Protein AF-A0A6I7NMD4-F1 (afdb_monomer_lite)

Sequence (210 aa):
EGEGLVLTQTDTLFELPFLPLTATFLLISALFHFIIAIPYKDKYVKDLKQGINKLRWYEYAISSSLMIVLISSLFGVRDIAVFALIALANAAMNLFGLDMELLNAGSDKSKEKTNWLPFIFGSIIGLAPWVAIAFYIGVNPNLDQVPGFVWAILLTYFLAFNTFPVNMYLQYKGIGKFKNYLYGERGYIVLSLVAKTILTWLVLFGAFQP

Structure (mmCIF, N/CA/C/O backbone):
data_AF-A0A6I7NMD4-F1
#
_entry.id   AF-A0A6I7NMD4-F1
#
loop_
_atom_site.group_PDB
_atom_site.id
_atom_site.type_symbol
_atom_site.label_atom_id
_atom_site.label_alt_id
_atom_site.label_comp_id
_atom_site.label_asym_id
_atom_site.label_entity_id
_atom_site.label_seq_id
_atom_site.pdbx_PDB_ins_code
_atom_site.Cartn_x
_atom_site.Cartn_y
_atom_site.Cartn_z
_atom_site.occupancy
_atom_site.B_iso_or_equiv
_atom_site.auth_seq_id
_atom_site.auth_comp_id
_atom_site.auth_asym_id
_atom_site.auth_atom_id
_atom_site.pdbx_PDB_model_num
ATOM 1 N N . GLU A 1 1 ? 37.157 26.579 -19.012 1.00 46.12 1 GLU A N 1
ATOM 2 C CA . GLU A 1 1 ? 36.534 25.345 -19.522 1.00 46.12 1 GLU A CA 1
ATOM 3 C C . GLU A 1 1 ? 36.013 24.598 -18.311 1.00 46.12 1 GLU A C 1
ATOM 5 O O . GLU A 1 1 ? 36.809 24.241 -17.455 1.00 46.12 1 GLU A O 1
ATOM 10 N N . GLY A 1 2 ? 34.694 24.556 -18.121 1.00 53.53 2 GLY A N 1
ATOM 11 C CA . GLY A 1 2 ? 34.123 23.860 -16.971 1.00 53.53 2 GLY A CA 1
ATOM 12 C C . GLY A 1 2 ? 34.288 22.367 -17.194 1.00 53.53 2 GLY A C 1
ATOM 13 O O . GLY A 1 2 ? 33.834 21.877 -18.226 1.00 53.53 2 GLY A O 1
ATOM 14 N N . GLU A 1 3 ? 34.952 21.674 -16.270 1.00 57.59 3 GLU A N 1
ATOM 15 C CA . GLU A 1 3 ? 34.893 20.216 -16.195 1.00 57.59 3 GLU A CA 1
ATOM 16 C C . GLU A 1 3 ? 33.412 19.832 -16.221 1.00 57.59 3 GLU A C 1
ATOM 18 O O . GLU A 1 3 ? 32.656 20.138 -15.295 1.00 57.59 3 GLU A O 1
ATOM 23 N N . GLY A 1 4 ? 32.963 19.296 -17.358 1.00 60.50 4 GLY A N 1
ATOM 24 C CA . GLY A 1 4 ? 31.582 18.878 -17.526 1.00 60.50 4 GLY A CA 1
ATOM 25 C C . GLY A 1 4 ? 31.249 17.898 -16.414 1.00 60.50 4 GLY A C 1
ATOM 26 O O . GLY A 1 4 ? 32.065 17.029 -16.108 1.00 60.50 4 GLY A O 1
ATOM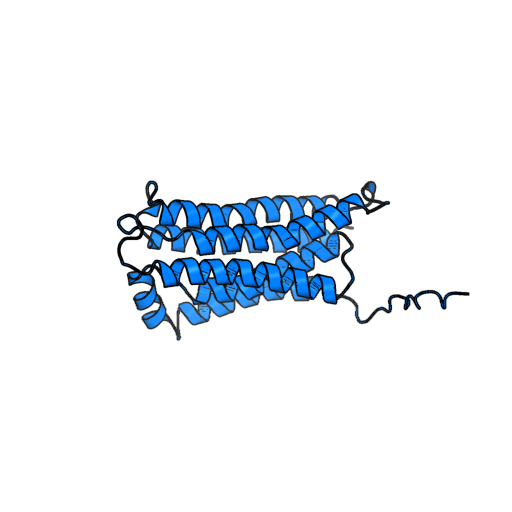 27 N N . LEU A 1 5 ? 30.075 18.062 -15.795 1.00 64.56 5 LEU A N 1
ATOM 28 C CA . LEU A 1 5 ? 29.526 17.096 -14.847 1.00 64.56 5 LEU A CA 1
ATOM 29 C C . LEU A 1 5 ? 29.791 15.690 -15.397 1.00 64.56 5 LEU A C 1
ATOM 31 O O . LEU A 1 5 ? 29.296 15.353 -16.474 1.00 64.56 5 LEU A O 1
ATOM 35 N N . VAL A 1 6 ? 30.620 14.910 -14.699 1.00 67.31 6 VAL A N 1
ATOM 36 C CA . VAL A 1 6 ? 30.907 13.524 -15.071 1.00 67.31 6 VAL A CA 1
ATOM 37 C C . VAL A 1 6 ? 29.613 12.753 -14.851 1.00 67.31 6 VAL A C 1
ATOM 39 O O . VAL A 1 6 ? 29.307 12.317 -13.745 1.00 67.31 6 VAL A O 1
ATOM 42 N N . LEU A 1 7 ? 28.795 12.671 -15.896 1.00 67.88 7 LEU A N 1
ATOM 43 C CA . LEU A 1 7 ? 27.601 11.846 -15.906 1.00 67.88 7 LEU A CA 1
ATOM 44 C C . LEU A 1 7 ? 28.070 10.402 -16.047 1.00 67.88 7 LEU A C 1
ATOM 46 O O . LEU A 1 7 ? 28.491 9.973 -17.122 1.00 67.88 7 LEU A O 1
ATOM 50 N N . THR A 1 8 ? 28.049 9.667 -14.939 1.00 69.62 8 THR A N 1
ATOM 51 C CA . THR A 1 8 ? 28.318 8.231 -14.943 1.00 69.62 8 THR A CA 1
ATOM 52 C C . THR A 1 8 ? 27.263 7.535 -15.800 1.00 69.62 8 THR A C 1
ATOM 54 O O . THR A 1 8 ? 26.070 7.821 -15.678 1.00 69.62 8 THR A O 1
ATOM 57 N N . GLN A 1 9 ? 27.693 6.634 -16.683 1.00 79.31 9 GLN A N 1
ATOM 58 C CA . GLN A 1 9 ? 26.764 5.799 -17.442 1.00 79.31 9 GLN A CA 1
ATOM 59 C C . GLN A 1 9 ? 25.987 4.881 -16.488 1.00 79.31 9 GLN A C 1
ATOM 61 O O . GLN A 1 9 ? 26.477 4.513 -15.422 1.00 79.31 9 GLN A O 1
ATOM 66 N N . THR A 1 10 ? 24.749 4.547 -16.848 1.00 85.50 10 THR A N 1
ATOM 67 C CA . THR A 1 10 ? 23.933 3.626 -16.054 1.00 85.50 10 THR A CA 1
ATOM 68 C C . THR A 1 10 ? 24.422 2.197 -16.255 1.00 85.50 10 THR A C 1
ATOM 70 O O . THR A 1 10 ? 24.360 1.679 -17.369 1.00 85.50 10 THR A O 1
ATOM 73 N N . ASP A 1 11 ? 24.828 1.548 -15.167 1.00 89.62 11 ASP A N 1
ATOM 74 C CA . ASP A 1 11 ? 25.193 0.135 -15.164 1.00 89.62 11 ASP A CA 1
ATOM 75 C C . ASP A 1 11 ? 24.014 -0.748 -14.743 1.00 89.62 11 ASP A C 1
ATOM 77 O O . ASP A 1 11 ? 23.195 -0.390 -13.891 1.00 89.62 11 ASP A O 1
ATOM 81 N N . THR A 1 12 ? 23.939 -1.945 -15.326 1.00 92.94 12 THR A N 1
ATOM 82 C CA . THR A 1 12 ? 22.964 -2.956 -14.900 1.00 92.94 12 THR A CA 1
ATOM 83 C C . THR A 1 12 ? 23.476 -3.655 -13.645 1.00 92.94 12 THR A C 1
ATOM 85 O O . THR A 1 12 ? 24.477 -4.363 -13.696 1.00 92.94 12 THR A O 1
ATOM 88 N N . LEU A 1 13 ? 22.774 -3.478 -12.522 1.00 92.25 13 LEU A N 1
ATOM 89 C CA . LEU A 1 13 ? 23.119 -4.135 -11.254 1.00 92.25 13 LEU A CA 1
ATOM 90 C C . LEU A 1 13 ? 22.620 -5.585 -11.194 1.00 92.25 13 LEU A C 1
ATOM 92 O O . LEU A 1 13 ? 23.319 -6.462 -10.693 1.00 92.25 13 LEU A O 1
ATOM 96 N N . PHE A 1 14 ? 21.394 -5.825 -11.661 1.00 92.69 14 PHE A N 1
ATOM 97 C CA . PHE A 1 14 ? 20.754 -7.137 -11.718 1.00 92.69 14 PHE A CA 1
ATOM 98 C C . PHE A 1 14 ? 19.515 -7.089 -12.618 1.00 92.69 14 PHE A C 1
ATOM 100 O O . PHE A 1 14 ? 18.950 -6.021 -12.865 1.00 92.69 14 PHE A O 1
ATOM 107 N N . GLU A 1 15 ? 19.054 -8.258 -13.054 1.00 91.88 15 GLU A N 1
ATOM 108 C CA . GLU A 1 15 ? 17.740 -8.416 -13.674 1.00 91.88 15 GLU A CA 1
ATOM 109 C C . GLU A 1 15 ? 16.680 -8.629 -12.595 1.00 91.88 15 GLU A C 1
ATOM 111 O O . GLU A 1 15 ? 16.835 -9.472 -11.711 1.00 91.88 15 GLU A O 1
ATOM 116 N N . LEU A 1 16 ? 15.599 -7.851 -12.643 1.00 90.56 16 LEU A N 1
ATOM 117 C CA . LEU A 1 16 ? 14.533 -7.923 -11.650 1.00 90.56 16 LEU A CA 1
ATOM 118 C C . LEU A 1 16 ? 13.783 -9.264 -11.784 1.00 90.56 16 LEU A C 1
ATOM 120 O O . LEU A 1 16 ? 13.135 -9.477 -12.813 1.00 90.56 16 LEU A O 1
ATOM 124 N N . PRO A 1 17 ? 13.789 -10.153 -10.767 1.00 91.69 17 PRO A N 1
ATOM 125 C CA . PRO A 1 17 ? 13.056 -11.417 -10.825 1.00 91.69 17 PRO A CA 1
ATOM 126 C C . PRO A 1 17 ? 11.552 -11.165 -10.633 1.00 91.69 17 PRO A C 1
ATOM 128 O O . PRO A 1 17 ? 10.977 -11.424 -9.576 1.00 91.69 17 PRO A O 1
ATOM 131 N N . PHE A 1 18 ? 10.913 -10.627 -11.671 1.00 89.94 18 PHE A N 1
ATOM 132 C CA . PHE A 1 18 ? 9.578 -10.034 -11.619 1.00 89.94 18 PHE A CA 1
ATOM 133 C C . PHE A 1 18 ? 8.493 -11.012 -11.148 1.00 89.94 18 PHE A C 1
ATOM 135 O O . PHE A 1 18 ? 7.701 -10.695 -10.259 1.00 89.94 18 PHE A O 1
ATOM 142 N N . LEU A 1 19 ? 8.475 -12.229 -11.702 1.00 89.12 19 LEU A N 1
ATOM 143 C CA . LEU A 1 19 ? 7.490 -13.257 -11.349 1.00 89.12 19 LEU A CA 1
ATOM 144 C C . LEU A 1 19 ? 7.666 -13.767 -9.905 1.00 89.12 19 LEU A C 1
ATOM 146 O O . LEU A 1 19 ? 6.687 -13.732 -9.153 1.00 89.12 19 LEU A O 1
ATOM 150 N N . PRO A 1 20 ? 8.877 -14.163 -9.456 1.00 91.06 20 PRO A N 1
ATOM 151 C CA . PRO A 1 20 ? 9.116 -14.478 -8.047 1.00 91.06 20 PRO A CA 1
ATOM 152 C C . PRO A 1 20 ? 8.718 -13.349 -7.088 1.00 91.06 20 PRO A C 1
ATOM 154 O O . PRO A 1 20 ? 8.064 -13.610 -6.080 1.00 91.06 20 PRO A O 1
ATOM 157 N N . LEU A 1 21 ? 9.045 -12.092 -7.410 1.00 91.31 21 LEU A N 1
ATOM 158 C CA . LEU A 1 21 ? 8.666 -10.934 -6.588 1.00 91.31 21 LEU A CA 1
ATOM 159 C C . LEU A 1 21 ? 7.155 -10.666 -6.585 1.00 91.31 21 LEU A C 1
ATOM 161 O O . LEU A 1 21 ? 6.613 -10.145 -5.615 1.00 91.31 21 LEU A O 1
ATOM 165 N N . THR A 1 22 ? 6.445 -11.052 -7.640 1.00 89.12 22 THR A N 1
ATOM 166 C CA . THR A 1 22 ? 4.979 -10.988 -7.652 1.00 89.12 22 THR A CA 1
ATOM 167 C C . THR A 1 22 ? 4.380 -12.016 -6.686 1.00 89.12 22 THR A C 1
ATOM 169 O O . THR A 1 22 ? 3.407 -11.737 -5.989 1.00 89.12 22 THR A O 1
ATOM 172 N N . ALA A 1 23 ? 4.973 -13.207 -6.573 1.00 88.75 23 ALA A N 1
ATOM 173 C CA . ALA A 1 23 ? 4.507 -14.217 -5.624 1.00 88.75 23 ALA A CA 1
ATOM 174 C C . ALA A 1 23 ? 4.764 -13.819 -4.156 1.00 88.75 23 ALA A C 1
ATOM 176 O O . ALA A 1 23 ? 3.979 -14.170 -3.270 1.00 88.75 23 ALA A O 1
ATOM 177 N N . THR A 1 24 ? 5.831 -13.067 -3.868 1.00 91.88 24 THR A N 1
ATOM 178 C CA . THR A 1 24 ? 6.200 -12.738 -2.483 1.00 91.88 24 THR A CA 1
ATOM 179 C C . THR A 1 24 ? 5.206 -11.815 -1.786 1.00 91.88 24 THR A C 1
ATOM 181 O O . THR A 1 24 ? 4.984 -12.009 -0.592 1.00 91.88 24 THR A O 1
ATOM 184 N N . PHE A 1 25 ? 4.534 -10.875 -2.465 1.00 90.19 25 PHE A N 1
ATOM 185 C CA . PHE A 1 25 ? 3.525 -10.044 -1.783 1.00 90.19 25 PHE A CA 1
ATOM 186 C C . PHE A 1 25 ? 2.303 -10.851 -1.312 1.00 90.19 25 PHE A C 1
ATOM 188 O O . PHE A 1 25 ? 1.708 -10.500 -0.293 1.00 90.19 25 PHE A O 1
ATOM 195 N N . LEU A 1 26 ? 1.953 -11.951 -1.995 1.00 91.50 26 LEU A N 1
ATOM 196 C CA . LEU A 1 26 ? 0.916 -12.884 -1.536 1.00 91.50 26 LEU A CA 1
ATOM 197 C C . LEU A 1 26 ? 1.384 -13.664 -0.308 1.00 91.50 26 LEU A C 1
ATOM 199 O O . LEU A 1 26 ? 0.637 -13.794 0.662 1.00 91.50 26 LEU A O 1
ATOM 203 N N . LEU A 1 27 ? 2.629 -14.148 -0.337 1.00 94.50 27 LEU A N 1
ATOM 204 C CA . LEU A 1 27 ? 3.238 -14.862 0.787 1.00 94.50 27 LEU A CA 1
ATOM 205 C C . LEU A 1 27 ? 3.336 -13.973 2.029 1.00 94.50 27 LEU A C 1
ATOM 207 O O . LEU A 1 27 ? 3.036 -14.432 3.129 1.00 94.50 27 LEU A O 1
ATOM 211 N N . ILE A 1 28 ? 3.688 -12.695 1.855 1.00 95.12 28 ILE A N 1
ATOM 212 C CA . ILE A 1 28 ? 3.703 -11.702 2.934 1.00 95.12 28 ILE A CA 1
ATOM 213 C C . ILE A 1 28 ? 2.304 -11.579 3.545 1.00 95.12 28 ILE A C 1
ATOM 215 O O . ILE A 1 28 ? 2.160 -11.759 4.752 1.00 95.12 28 ILE A O 1
ATOM 219 N N . SER A 1 29 ? 1.255 -11.355 2.745 1.00 95.12 29 SER A N 1
ATOM 220 C CA . SER A 1 29 ? -0.108 -11.271 3.289 1.00 95.12 29 SER A CA 1
ATOM 221 C C . SER A 1 29 ? -0.533 -12.559 3.997 1.00 95.12 29 SER A C 1
ATOM 223 O O . SER A 1 29 ? -1.079 -12.497 5.099 1.00 95.12 29 SER A O 1
ATOM 225 N N . ALA A 1 30 ? -0.253 -13.727 3.414 1.00 95.88 30 ALA A N 1
ATOM 226 C CA . ALA A 1 30 ? -0.572 -15.019 4.020 1.00 95.88 30 ALA A CA 1
ATOM 227 C C . ALA A 1 30 ? 0.126 -15.201 5.378 1.00 95.88 30 ALA A C 1
ATOM 229 O O . ALA A 1 30 ? -0.512 -15.597 6.355 1.00 95.88 30 ALA A O 1
ATOM 230 N N . LEU A 1 31 ? 1.410 -14.842 5.464 1.00 97.12 31 LEU A N 1
ATOM 231 C CA . LEU A 1 31 ? 2.188 -14.882 6.699 1.00 97.12 31 LEU A CA 1
ATOM 232 C C . LEU A 1 31 ? 1.602 -13.953 7.768 1.00 97.12 31 LEU A C 1
ATOM 234 O O . LEU A 1 31 ? 1.431 -14.363 8.913 1.00 97.12 31 LEU A O 1
ATOM 238 N N . PHE A 1 32 ? 1.248 -12.719 7.414 1.00 97.50 32 PHE A N 1
ATOM 239 C CA . PHE A 1 32 ? 0.638 -11.782 8.360 1.00 97.50 32 PHE A CA 1
ATOM 240 C C . PHE A 1 32 ? -0.737 -12.254 8.838 1.00 97.50 32 PHE A C 1
ATOM 242 O O . PHE A 1 32 ? -1.024 -12.166 10.031 1.00 97.50 32 PHE A O 1
ATOM 249 N N . HIS A 1 33 ? -1.566 -12.820 7.957 1.00 96.75 33 HIS A N 1
ATOM 250 C CA . HIS A 1 33 ? -2.832 -13.436 8.359 1.00 96.75 33 HIS A CA 1
ATOM 251 C C . HIS A 1 33 ? -2.619 -14.622 9.306 1.00 96.75 33 HIS A C 1
ATOM 253 O O . HIS A 1 33 ? -3.329 -14.729 10.305 1.00 96.75 33 HIS A O 1
ATOM 259 N N . PHE A 1 34 ? -1.617 -15.465 9.048 1.00 97.12 34 PHE A N 1
ATOM 260 C CA . PHE A 1 34 ? -1.232 -16.555 9.946 1.00 97.12 34 PHE A CA 1
ATOM 261 C C . PHE A 1 34 ? -0.792 -16.030 11.322 1.00 97.12 34 PHE A C 1
ATOM 263 O O . PHE A 1 34 ? -1.281 -16.501 12.350 1.00 97.12 34 PHE A O 1
ATOM 270 N N . ILE A 1 35 ? 0.066 -15.002 11.352 1.00 96.81 35 ILE A N 1
ATOM 271 C CA . ILE A 1 35 ? 0.529 -14.355 12.589 1.00 96.81 35 ILE A CA 1
ATOM 272 C C . ILE A 1 35 ? -0.651 -13.766 13.374 1.00 96.81 35 ILE A C 1
ATOM 274 O O . ILE A 1 35 ? -0.753 -13.981 14.582 1.00 96.81 35 ILE A O 1
ATOM 278 N N . ILE A 1 36 ? -1.565 -13.060 12.700 1.00 95.94 36 ILE A N 1
ATOM 279 C CA . ILE A 1 36 ? -2.772 -12.484 13.313 1.00 95.94 36 ILE A CA 1
ATOM 280 C C . ILE A 1 36 ? -3.677 -13.583 13.883 1.00 95.94 36 ILE A C 1
ATOM 282 O O . ILE A 1 36 ? -4.213 -13.426 14.978 1.00 95.94 36 ILE A O 1
ATOM 286 N N . ALA A 1 37 ? -3.854 -14.689 13.160 1.00 94.62 37 ALA A N 1
ATOM 287 C CA . ALA A 1 37 ? -4.802 -15.736 13.525 1.00 94.62 37 ALA A CA 1
ATOM 288 C C . ALA A 1 37 ? -4.319 -16.643 14.667 1.00 94.62 37 ALA A C 1
ATOM 290 O O . ALA A 1 37 ? -5.159 -17.168 15.401 1.00 94.62 37 ALA A O 1
ATOM 291 N N . ILE A 1 38 ? -3.001 -16.841 14.808 1.00 95.56 38 ILE A N 1
ATOM 292 C CA . ILE A 1 38 ? -2.422 -17.808 15.752 1.00 95.56 38 ILE A CA 1
ATOM 293 C C . ILE A 1 38 ? -1.620 -17.097 16.856 1.00 95.56 38 ILE A C 1
ATOM 295 O O . ILE A 1 38 ? -2.198 -16.860 17.918 1.00 95.56 38 ILE A O 1
ATOM 299 N N . PRO A 1 39 ? -0.338 -16.715 16.675 1.00 96.12 39 PRO A N 1
ATOM 300 C CA . PRO A 1 39 ? 0.482 -16.225 17.785 1.00 96.12 39 PRO A CA 1
ATOM 301 C C . PRO A 1 39 ? 0.071 -14.838 18.298 1.00 96.12 39 PRO A C 1
ATOM 303 O O . PRO A 1 39 ? 0.370 -14.501 19.440 1.00 96.12 39 PRO A O 1
ATOM 306 N N . TYR A 1 40 ? -0.599 -14.017 17.483 1.00 95.00 40 TYR A N 1
ATOM 307 C CA . TYR A 1 40 ? -0.951 -12.635 17.829 1.00 95.00 40 TYR A CA 1
ATOM 308 C C . TYR A 1 40 ? -2.452 -12.430 18.092 1.00 95.00 40 TYR A C 1
ATOM 310 O O . TYR A 1 40 ? -2.893 -11.298 18.299 1.00 95.00 40 TYR A O 1
ATOM 318 N N . LYS A 1 41 ? -3.250 -13.506 18.116 1.00 96.00 41 LYS A N 1
ATOM 319 C CA . LYS A 1 41 ? -4.720 -13.442 18.154 1.00 96.00 41 LYS A CA 1
ATOM 320 C C . LYS A 1 41 ? -5.267 -12.603 19.305 1.00 96.00 41 LYS A C 1
ATOM 322 O O . LYS A 1 41 ? -6.082 -11.710 19.079 1.00 96.00 41 LYS A O 1
ATOM 327 N N . ASP A 1 42 ? -4.807 -12.844 20.528 1.00 96.38 42 ASP A N 1
ATOM 328 C CA . ASP A 1 42 ? -5.349 -12.158 21.708 1.00 96.38 42 ASP A CA 1
ATOM 329 C C . ASP A 1 42 ? -5.029 -10.662 21.697 1.00 96.38 42 ASP A C 1
ATOM 331 O O . ASP A 1 42 ? -5.871 -9.824 22.034 1.00 96.38 42 ASP A O 1
ATOM 335 N N . LYS A 1 43 ? -3.822 -10.308 21.242 1.00 95.62 43 LYS A N 1
ATOM 336 C CA . LYS A 1 43 ? -3.402 -8.912 21.111 1.00 95.62 43 LYS A CA 1
ATOM 337 C C . LYS A 1 43 ? -4.132 -8.213 19.970 1.00 95.62 43 LYS A C 1
ATOM 339 O O . LYS A 1 43 ? -4.577 -7.086 20.157 1.00 95.62 43 LYS A O 1
ATOM 344 N N . TYR A 1 44 ? -4.338 -8.896 18.845 1.00 96.12 44 TYR A N 1
ATOM 345 C CA . TYR A 1 44 ? -5.182 -8.412 17.755 1.00 96.12 44 TYR A CA 1
ATOM 346 C C . TYR A 1 44 ? -6.600 -8.112 18.248 1.00 96.12 44 TYR A C 1
ATOM 348 O O . TYR A 1 44 ? -7.073 -6.991 18.099 1.00 96.12 44 TYR A O 1
ATOM 356 N N . VAL A 1 45 ? -7.252 -9.055 18.934 1.00 96.19 45 VAL A N 1
ATOM 357 C CA . VAL A 1 45 ? -8.605 -8.855 19.485 1.00 96.19 45 VAL A CA 1
ATOM 358 C C . VAL A 1 45 ? -8.646 -7.699 20.491 1.00 96.19 45 VAL A C 1
ATOM 360 O O . VAL A 1 45 ? -9.621 -6.945 20.521 1.00 96.19 45 VAL A O 1
ATOM 363 N N . LYS A 1 46 ? -7.603 -7.525 21.311 1.00 95.50 46 LYS A N 1
ATOM 364 C CA . LYS A 1 46 ? -7.491 -6.393 22.243 1.00 95.50 46 LYS A CA 1
ATOM 365 C C . LYS A 1 46 ? -7.351 -5.050 21.518 1.00 95.50 46 LYS A C 1
ATOM 367 O O . LYS A 1 46 ? -8.009 -4.091 21.921 1.00 95.50 46 LYS A O 1
ATOM 372 N N . ASP A 1 47 ? -6.533 -4.985 20.473 1.00 95.31 47 ASP A N 1
ATOM 373 C CA . ASP A 1 47 ? -6.315 -3.774 19.673 1.00 95.31 47 ASP A CA 1
ATOM 374 C C . ASP A 1 47 ? -7.580 -3.417 18.859 1.00 95.31 47 ASP A C 1
ATOM 376 O O . ASP A 1 47 ? -7.979 -2.251 18.816 1.00 95.31 47 ASP A O 1
ATOM 380 N N . LEU A 1 48 ? -8.309 -4.414 18.334 1.00 95.12 48 LEU A N 1
ATOM 381 C CA . LEU A 1 48 ? -9.585 -4.213 17.631 1.00 95.12 48 LEU A CA 1
ATOM 382 C C . LEU A 1 48 ? -10.643 -3.514 18.496 1.00 95.12 48 LEU A C 1
ATOM 384 O O . LEU A 1 48 ? -11.411 -2.699 17.987 1.00 95.12 48 LEU A O 1
ATOM 388 N N . LYS A 1 49 ? -10.682 -3.792 19.807 1.00 93.12 49 LYS A N 1
ATOM 389 C CA . LYS A 1 49 ? -11.604 -3.120 20.747 1.00 93.12 49 LYS A CA 1
ATOM 390 C C . LYS A 1 49 ? -11.321 -1.621 20.896 1.00 93.12 49 LYS A C 1
ATOM 392 O O . LYS A 1 49 ? -12.186 -0.886 21.360 1.00 93.12 49 LYS A O 1
ATOM 397 N N . GLN A 1 50 ? -10.130 -1.179 20.504 1.00 92.44 50 GLN A N 1
ATOM 398 C CA . GLN A 1 50 ? -9.708 0.226 20.480 1.00 92.44 50 GLN A CA 1
ATOM 399 C C . GLN A 1 50 ? -9.703 0.796 19.050 1.00 92.44 50 GLN A C 1
ATOM 401 O O . GLN A 1 50 ? -9.271 1.931 18.822 1.00 92.44 50 GLN A O 1
ATOM 406 N N . GLY A 1 51 ? -10.180 0.003 18.084 1.00 93.25 51 GLY A N 1
ATOM 407 C CA . GLY A 1 51 ? -10.186 0.316 16.665 1.00 93.25 51 GLY A CA 1
ATOM 408 C C . GLY A 1 51 ? -8.786 0.534 16.104 1.00 93.25 51 GLY A C 1
ATOM 409 O O . GLY A 1 51 ? -8.535 1.570 15.487 1.00 93.25 51 GLY A O 1
ATOM 410 N N . ILE A 1 52 ? -7.884 -0.411 16.380 1.00 95.25 52 ILE A N 1
ATOM 411 C CA . ILE A 1 52 ? -6.509 -0.437 15.880 1.00 95.25 52 ILE A CA 1
ATOM 412 C C . ILE A 1 52 ? -6.219 -1.822 15.290 1.00 95.25 52 ILE A C 1
ATOM 414 O O . ILE A 1 52 ? -6.517 -2.843 15.912 1.00 95.25 52 ILE A O 1
ATOM 418 N N . ASN A 1 53 ? -5.544 -1.862 14.141 1.00 97.19 53 ASN A N 1
ATOM 419 C CA . ASN A 1 53 ? -4.868 -3.055 13.642 1.00 97.19 53 ASN A CA 1
ATOM 420 C C . ASN A 1 53 ? -3.459 -2.702 13.145 1.00 97.19 53 ASN A C 1
ATOM 422 O O . ASN A 1 53 ? -3.253 -2.346 11.987 1.00 97.19 53 ASN A O 1
ATOM 426 N N . LYS A 1 54 ? -2.460 -2.877 14.016 1.00 96.69 54 LYS A N 1
ATOM 427 C CA . LYS A 1 54 ? -1.056 -2.556 13.707 1.00 96.69 54 LYS A CA 1
ATOM 428 C C . LYS A 1 54 ? -0.471 -3.443 12.612 1.00 96.69 54 LYS A C 1
ATOM 430 O O . LYS A 1 54 ? 0.234 -2.958 11.732 1.00 96.69 54 LYS A O 1
ATOM 435 N N . LEU A 1 55 ? -0.777 -4.740 12.664 1.00 97.31 55 LEU A N 1
ATOM 436 C CA . LEU A 1 55 ? -0.204 -5.722 11.748 1.00 97.31 55 LEU A CA 1
ATOM 437 C C . LEU A 1 55 ? -0.676 -5.506 10.308 1.00 97.31 55 LEU A C 1
ATOM 439 O O . LEU A 1 55 ? 0.123 -5.699 9.401 1.00 97.31 55 LEU A O 1
ATOM 443 N N . ARG A 1 56 ? -1.910 -5.027 10.093 1.00 98.06 56 ARG A N 1
ATOM 444 C CA . ARG A 1 56 ? -2.395 -4.635 8.758 1.00 98.06 56 ARG A CA 1
ATOM 445 C C . ARG A 1 56 ? -1.524 -3.555 8.121 1.00 98.06 56 ARG A C 1
ATOM 447 O O . ARG A 1 56 ? -1.138 -3.691 6.967 1.00 98.06 56 ARG A O 1
ATOM 454 N N . TRP A 1 57 ? -1.181 -2.505 8.863 1.00 98.38 57 TRP A N 1
ATOM 455 C CA . TRP A 1 57 ? -0.367 -1.416 8.320 1.00 98.38 57 TRP A CA 1
ATOM 456 C C . TRP A 1 57 ? 1.071 -1.838 8.037 1.00 98.38 57 TRP A C 1
ATOM 458 O O . TRP A 1 57 ? 1.628 -1.423 7.026 1.00 98.38 57 TRP A O 1
ATOM 468 N N . TYR A 1 58 ? 1.660 -2.695 8.875 1.00 98.31 58 TYR A N 1
ATOM 469 C CA . TYR A 1 58 ? 2.983 -3.263 8.601 1.00 98.31 58 TYR A CA 1
ATOM 470 C C . TYR A 1 58 ? 2.967 -4.199 7.392 1.00 98.31 58 TYR A C 1
ATOM 472 O O . TYR A 1 58 ? 3.863 -4.126 6.556 1.00 98.31 58 TYR A O 1
ATOM 480 N N . GLU A 1 59 ? 1.931 -5.029 7.262 1.00 98.38 59 GLU A N 1
ATOM 481 C CA . GLU A 1 59 ? 1.738 -5.885 6.093 1.00 98.38 59 GLU A CA 1
ATOM 482 C C . GLU A 1 59 ? 1.658 -5.045 4.820 1.00 98.38 59 GLU A C 1
ATOM 484 O O . GLU A 1 59 ? 2.438 -5.265 3.897 1.00 98.38 59 GLU A O 1
ATOM 489 N N . TYR A 1 60 ? 0.780 -4.037 4.790 1.00 98.25 60 TYR A N 1
ATOM 490 C CA . TYR A 1 60 ? 0.605 -3.174 3.623 1.00 98.25 60 TYR A CA 1
ATOM 491 C C . TYR A 1 60 ? 1.844 -2.339 3.322 1.00 98.25 60 TYR A C 1
ATOM 493 O O . TYR A 1 60 ? 2.194 -2.198 2.151 1.00 98.25 60 TYR A O 1
ATOM 501 N N . ALA A 1 61 ? 2.544 -1.828 4.339 1.00 98.44 61 ALA A N 1
ATOM 502 C CA . ALA A 1 61 ? 3.774 -1.064 4.146 1.00 98.44 61 ALA A CA 1
ATOM 503 C C . ALA A 1 61 ? 4.856 -1.869 3.413 1.00 98.44 61 ALA A C 1
ATOM 505 O O . ALA A 1 61 ? 5.672 -1.274 2.714 1.00 98.44 61 ALA A O 1
ATOM 506 N N . ILE A 1 62 ? 4.851 -3.200 3.525 1.00 98.19 62 ILE A N 1
ATOM 507 C CA . ILE A 1 62 ? 5.773 -4.076 2.795 1.00 98.19 62 ILE A CA 1
ATOM 508 C C . ILE A 1 62 ? 5.143 -4.523 1.470 1.00 98.19 62 ILE A C 1
ATOM 510 O O . ILE A 1 62 ? 5.720 -4.306 0.405 1.00 98.19 62 ILE A O 1
ATOM 514 N N . SER A 1 63 ? 3.953 -5.127 1.514 1.00 97.56 63 SER A N 1
ATOM 515 C CA . SER A 1 63 ? 3.349 -5.772 0.345 1.00 97.56 63 SER A CA 1
ATOM 516 C C . SER A 1 63 ? 2.939 -4.774 -0.734 1.00 97.56 63 SER A C 1
ATOM 518 O O . SER A 1 63 ? 3.308 -4.956 -1.891 1.00 97.56 63 SER A O 1
ATOM 520 N N . SER A 1 64 ? 2.254 -3.682 -0.378 1.00 97.19 64 SER A N 1
ATOM 521 C CA . SER A 1 64 ? 1.842 -2.668 -1.361 1.00 97.19 64 SER A CA 1
ATOM 522 C C . SER A 1 64 ? 3.026 -1.868 -1.910 1.00 97.19 64 SER A C 1
ATOM 524 O O . SER A 1 64 ? 2.992 -1.447 -3.064 1.00 97.19 64 SER A O 1
ATOM 526 N N . SER A 1 65 ? 4.100 -1.720 -1.126 1.00 98.06 65 SER A N 1
ATOM 527 C CA . SER A 1 65 ? 5.335 -1.063 -1.574 1.00 98.06 65 SER A CA 1
ATOM 528 C C . SER A 1 65 ? 6.060 -1.907 -2.614 1.00 98.06 65 SER A C 1
ATOM 530 O O . SER A 1 65 ? 6.492 -1.385 -3.637 1.00 98.06 65 SER A O 1
ATOM 532 N N . LEU A 1 66 ? 6.117 -3.226 -2.411 1.00 97.06 66 LEU A N 1
ATOM 533 C CA . LEU A 1 66 ? 6.621 -4.140 -3.430 1.00 97.06 66 LEU A CA 1
ATOM 534 C C . LEU A 1 66 ? 5.750 -4.109 -4.694 1.00 97.06 66 LEU A C 1
ATOM 536 O O . LEU A 1 66 ? 6.282 -4.018 -5.796 1.00 97.06 66 LEU A O 1
ATOM 540 N N . MET A 1 67 ? 4.421 -4.121 -4.546 1.00 96.62 67 MET A N 1
ATOM 541 C CA . MET A 1 67 ? 3.496 -4.055 -5.685 1.00 96.62 67 MET A CA 1
ATOM 542 C C . MET A 1 67 ? 3.721 -2.797 -6.534 1.00 96.62 67 MET A C 1
ATOM 544 O O . MET A 1 67 ? 3.871 -2.908 -7.747 1.00 96.62 67 MET A O 1
ATOM 548 N N . ILE A 1 68 ? 3.789 -1.608 -5.923 1.00 97.19 68 ILE A N 1
ATOM 549 C CA . ILE A 1 68 ? 3.977 -0.357 -6.677 1.00 97.19 68 ILE A CA 1
ATOM 550 C C . ILE A 1 68 ? 5.382 -0.245 -7.294 1.00 97.19 68 ILE A C 1
ATOM 552 O O . ILE A 1 68 ? 5.510 0.326 -8.373 1.00 97.19 68 ILE A O 1
ATOM 556 N N . VAL A 1 69 ? 6.418 -0.828 -6.676 1.00 97.00 69 VAL A N 1
ATOM 557 C CA . VAL A 1 69 ? 7.765 -0.942 -7.274 1.00 97.00 69 VAL A CA 1
ATOM 558 C C . VAL A 1 69 ? 7.744 -1.823 -8.524 1.00 97.00 69 VAL A C 1
ATOM 560 O O . VAL A 1 69 ? 8.298 -1.450 -9.555 1.00 97.00 69 VAL A O 1
ATOM 563 N N . LEU A 1 70 ? 7.071 -2.975 -8.468 1.00 95.25 70 LEU A N 1
ATOM 564 C CA . LEU A 1 70 ? 6.928 -3.842 -9.639 1.00 95.25 70 LEU A CA 1
ATOM 565 C C . LEU A 1 70 ? 6.148 -3.128 -10.746 1.00 95.25 70 LEU A C 1
ATOM 567 O O . LEU A 1 70 ? 6.585 -3.106 -11.893 1.00 95.25 70 LEU A O 1
ATOM 571 N N . ILE A 1 71 ? 5.042 -2.469 -10.408 1.00 94.62 71 ILE A N 1
ATOM 572 C CA . ILE A 1 71 ? 4.249 -1.712 -11.383 1.00 94.62 71 ILE A CA 1
ATOM 573 C C . ILE A 1 71 ? 5.070 -0.580 -12.002 1.00 94.62 71 ILE A C 1
ATOM 575 O O . ILE A 1 71 ? 5.038 -0.419 -13.217 1.00 94.62 71 ILE A O 1
ATOM 579 N N . SER A 1 72 ? 5.835 0.180 -11.216 1.00 95.69 72 SER A N 1
ATOM 580 C CA . SER A 1 72 ? 6.642 1.276 -11.759 1.00 95.69 72 SER A CA 1
ATOM 581 C C . SER A 1 72 ? 7.735 0.776 -12.707 1.00 95.69 72 SER A C 1
ATOM 583 O O . SER A 1 72 ? 8.000 1.423 -13.721 1.00 95.69 72 SER A O 1
ATOM 585 N N . SER A 1 73 ? 8.294 -0.412 -12.453 1.00 94.25 73 SER A N 1
ATOM 586 C CA . SER A 1 73 ? 9.257 -1.041 -13.364 1.00 94.25 73 SER A CA 1
ATOM 587 C C . SER A 1 73 ? 8.659 -1.354 -14.746 1.00 94.25 73 SER A C 1
ATOM 589 O O . SER A 1 73 ? 9.335 -1.164 -15.757 1.00 94.25 73 SER A O 1
ATOM 591 N N . LEU A 1 74 ? 7.366 -1.714 -14.822 1.00 92.06 74 LEU A N 1
ATOM 592 C CA . LEU A 1 74 ? 6.655 -1.932 -16.093 1.00 92.06 74 LEU A CA 1
ATOM 593 C C . LEU A 1 74 ? 6.499 -0.653 -16.932 1.00 92.06 74 LEU A C 1
ATOM 595 O O . LEU A 1 74 ? 6.322 -0.739 -18.144 1.00 92.06 74 LEU A O 1
ATOM 599 N N . PHE A 1 75 ? 6.588 0.526 -16.308 1.00 90.88 75 PHE A N 1
ATOM 600 C CA . PHE A 1 75 ? 6.536 1.828 -16.986 1.00 90.88 75 PHE A CA 1
ATOM 601 C C . PHE A 1 75 ? 7.921 2.437 -17.230 1.00 90.88 75 PHE A C 1
ATOM 603 O O . PHE A 1 75 ? 8.028 3.600 -17.605 1.00 90.88 75 PHE A O 1
ATOM 610 N N . GLY A 1 76 ? 8.989 1.653 -17.061 1.00 90.00 76 GLY A N 1
ATOM 611 C CA . GLY A 1 76 ? 10.343 2.055 -17.437 1.00 90.00 76 GLY A CA 1
ATOM 612 C C . GLY A 1 76 ? 11.175 2.665 -16.313 1.00 90.00 76 GLY A C 1
ATOM 613 O O . GLY A 1 76 ? 12.291 3.109 -16.581 1.00 90.00 76 GLY A O 1
ATOM 614 N N . VAL A 1 77 ? 10.69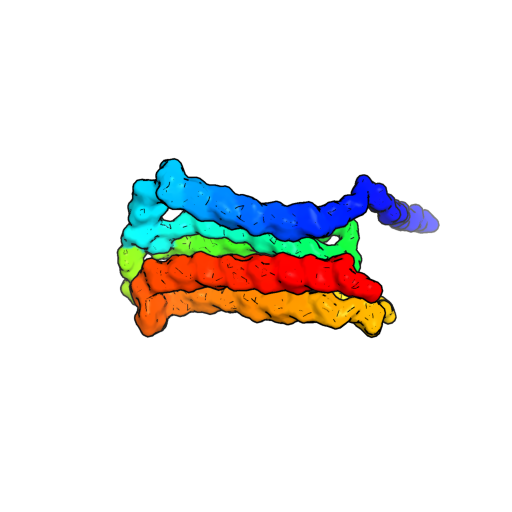8 2.646 -15.062 1.00 93.69 77 VAL A N 1
ATOM 615 C CA . VAL A 1 77 ? 11.564 2.948 -13.912 1.00 93.69 77 VAL A CA 1
ATOM 616 C C . VAL A 1 77 ? 12.640 1.865 -13.812 1.00 93.69 77 VAL A C 1
ATOM 618 O O . VAL A 1 77 ? 12.323 0.679 -13.796 1.00 93.69 77 VAL A O 1
ATOM 621 N N . ARG A 1 78 ? 13.915 2.267 -13.768 1.00 92.69 78 ARG A N 1
ATOM 622 C CA . ARG A 1 78 ? 15.070 1.346 -13.684 1.00 92.69 78 ARG A CA 1
ATOM 623 C C . ARG A 1 78 ? 16.086 1.718 -12.605 1.00 92.69 78 ARG A C 1
ATOM 625 O O . ARG A 1 78 ? 16.916 0.895 -12.240 1.00 92.69 78 ARG A O 1
ATOM 632 N N . ASP A 1 79 ? 16.023 2.946 -12.101 1.00 93.62 79 ASP A N 1
ATOM 633 C CA . ASP A 1 79 ? 16.952 3.456 -11.101 1.00 93.62 79 ASP A CA 1
ATOM 634 C C . ASP A 1 79 ? 16.601 2.922 -9.700 1.00 93.62 79 ASP A C 1
ATOM 636 O O . ASP A 1 79 ? 15.468 3.052 -9.224 1.00 93.62 79 ASP A O 1
ATOM 640 N N . ILE A 1 80 ? 17.586 2.321 -9.027 1.00 94.31 80 ILE A N 1
ATOM 641 C CA . ILE A 1 80 ? 17.397 1.707 -7.709 1.00 94.31 80 ILE A CA 1
ATOM 642 C C . ILE A 1 80 ? 17.078 2.725 -6.609 1.00 94.31 80 ILE A C 1
ATOM 644 O O . ILE A 1 80 ? 16.310 2.414 -5.696 1.00 94.31 80 ILE A O 1
ATOM 648 N N . ALA A 1 81 ? 17.607 3.948 -6.700 1.00 95.25 81 ALA A N 1
ATOM 649 C CA . ALA A 1 81 ? 17.266 5.023 -5.778 1.00 95.25 81 ALA A CA 1
ATOM 650 C C . ALA A 1 81 ? 15.809 5.455 -5.984 1.00 95.25 81 ALA A C 1
ATOM 652 O O . ALA A 1 81 ? 15.085 5.645 -5.007 1.00 95.25 81 ALA A O 1
ATOM 653 N N . VAL A 1 82 ? 15.331 5.516 -7.230 1.00 96.06 82 VAL A N 1
ATOM 654 C CA . VAL A 1 82 ? 13.913 5.799 -7.518 1.00 96.06 82 VAL A CA 1
ATOM 655 C C . VAL A 1 82 ? 13.006 4.687 -6.985 1.00 96.06 82 VAL A C 1
ATOM 657 O O . VAL A 1 82 ? 11.993 4.988 -6.351 1.00 96.06 82 VAL A O 1
ATOM 660 N N . PHE A 1 83 ? 13.372 3.411 -7.149 1.00 97.06 83 PHE A N 1
ATOM 661 C CA . PHE A 1 83 ? 12.626 2.306 -6.533 1.00 97.06 83 PHE A CA 1
ATOM 662 C C . PHE A 1 83 ? 12.574 2.415 -5.007 1.00 97.06 83 PHE A C 1
ATOM 664 O O . PHE A 1 83 ? 11.503 2.240 -4.423 1.00 97.06 83 PHE A O 1
ATOM 671 N N . ALA A 1 84 ? 13.695 2.747 -4.362 1.00 97.94 84 ALA A N 1
ATOM 672 C CA . ALA A 1 84 ? 13.744 2.948 -2.918 1.00 97.94 84 ALA A CA 1
ATOM 673 C C . ALA A 1 84 ? 12.829 4.099 -2.475 1.00 97.94 84 ALA A C 1
ATOM 675 O O . ALA A 1 84 ? 12.071 3.943 -1.520 1.00 97.94 84 ALA A O 1
ATOM 676 N N . LEU A 1 85 ? 12.836 5.228 -3.189 1.00 98.25 85 LEU A N 1
ATOM 677 C CA . LEU A 1 85 ? 11.967 6.369 -2.890 1.00 98.25 85 LEU A CA 1
ATOM 678 C C . LEU A 1 85 ? 10.481 6.025 -3.055 1.00 98.25 85 LEU A C 1
ATOM 680 O O . LEU A 1 85 ? 9.684 6.365 -2.182 1.00 98.25 85 LEU A O 1
ATOM 684 N N . ILE A 1 86 ? 10.108 5.307 -4.119 1.00 98.44 86 ILE A N 1
ATOM 685 C CA . ILE A 1 86 ? 8.732 4.824 -4.329 1.00 98.44 86 ILE A CA 1
ATOM 686 C C . ILE A 1 86 ? 8.315 3.893 -3.183 1.00 98.44 86 ILE A C 1
ATOM 688 O O . ILE A 1 86 ? 7.248 4.083 -2.593 1.00 98.44 86 ILE A O 1
ATOM 692 N N . ALA A 1 87 ? 9.162 2.922 -2.830 1.00 98.44 87 ALA A N 1
ATOM 693 C CA . ALA A 1 87 ? 8.882 1.980 -1.752 1.00 98.44 87 ALA A CA 1
ATOM 694 C C . ALA A 1 87 ? 8.727 2.685 -0.397 1.00 98.44 87 ALA A C 1
ATOM 696 O O . ALA A 1 87 ? 7.765 2.429 0.323 1.00 98.44 87 ALA A O 1
ATOM 697 N N . LEU A 1 88 ? 9.641 3.597 -0.056 1.00 98.69 88 LEU A N 1
ATOM 698 C CA . LEU A 1 88 ? 9.620 4.325 1.212 1.00 98.69 88 LEU A CA 1
ATOM 699 C C . LEU A 1 88 ? 8.438 5.292 1.303 1.00 98.69 88 LEU A C 1
ATOM 701 O O . LEU A 1 88 ? 7.798 5.355 2.350 1.00 98.69 88 LEU A O 1
ATOM 705 N N . ALA A 1 89 ? 8.097 5.998 0.221 1.00 98.69 89 ALA A N 1
ATOM 706 C CA . ALA A 1 89 ? 6.926 6.873 0.183 1.00 98.69 89 ALA A CA 1
ATOM 707 C C . ALA A 1 89 ? 5.624 6.081 0.382 1.00 98.69 89 ALA A C 1
ATOM 709 O O . ALA A 1 89 ? 4.767 6.463 1.183 1.00 98.69 89 ALA A O 1
ATOM 710 N N . ASN A 1 90 ? 5.495 4.933 -0.287 1.00 98.69 90 ASN A N 1
ATOM 711 C CA . ASN A 1 90 ? 4.327 4.070 -0.146 1.00 98.69 90 ASN A CA 1
ATOM 712 C C . ASN A 1 90 ? 4.258 3.394 1.239 1.00 98.69 90 ASN A C 1
ATOM 714 O O . ASN A 1 90 ? 3.181 3.276 1.833 1.00 98.69 90 ASN A O 1
ATOM 718 N N . ALA A 1 91 ? 5.399 2.996 1.804 1.00 98.69 91 ALA A N 1
ATOM 719 C CA . ALA A 1 91 ? 5.470 2.504 3.176 1.00 98.69 91 ALA A CA 1
ATOM 720 C C . ALA A 1 91 ? 5.051 3.596 4.171 1.00 98.69 91 ALA A C 1
ATOM 722 O O . ALA A 1 91 ? 4.213 3.345 5.036 1.00 98.69 91 ALA A O 1
ATOM 723 N N . ALA A 1 92 ? 5.558 4.822 4.007 1.00 98.75 92 ALA A N 1
ATOM 724 C CA . ALA A 1 92 ? 5.208 5.967 4.842 1.00 98.75 92 ALA A CA 1
ATOM 725 C C . ALA A 1 92 ? 3.705 6.272 4.801 1.00 98.75 92 ALA A C 1
ATOM 727 O O . ALA A 1 92 ? 3.107 6.476 5.854 1.00 98.75 92 ALA A O 1
ATOM 728 N N . MET A 1 93 ? 3.064 6.218 3.626 1.00 98.75 93 MET A N 1
ATOM 729 C CA . MET A 1 93 ? 1.604 6.344 3.513 1.00 98.75 93 MET A CA 1
ATOM 730 C C . MET A 1 93 ? 0.874 5.350 4.432 1.00 98.75 93 MET A C 1
ATOM 732 O O . MET A 1 93 ? -0.038 5.733 5.164 1.00 98.75 93 MET A O 1
ATOM 736 N N . ASN A 1 94 ? 1.274 4.077 4.415 1.00 98.69 94 ASN A N 1
ATOM 737 C CA . ASN A 1 94 ? 0.660 3.052 5.262 1.00 98.69 94 ASN A CA 1
ATOM 738 C C . ASN A 1 94 ? 0.932 3.294 6.754 1.00 98.69 94 ASN A C 1
ATOM 740 O O . ASN A 1 94 ? 0.043 3.102 7.584 1.00 98.69 94 ASN A O 1
ATOM 744 N N . LEU A 1 95 ? 2.130 3.763 7.105 1.00 98.62 95 LEU A N 1
ATOM 745 C CA . LEU A 1 95 ? 2.468 4.130 8.482 1.00 98.62 95 LEU A CA 1
ATOM 746 C C . LEU A 1 95 ? 1.679 5.352 8.974 1.00 98.62 95 LEU A C 1
ATOM 748 O O . LEU A 1 95 ? 1.315 5.394 10.145 1.00 98.62 95 LEU A O 1
ATOM 752 N N . PHE A 1 96 ? 1.321 6.294 8.101 1.00 98.62 96 PHE A N 1
ATOM 753 C CA . PHE A 1 96 ? 0.369 7.356 8.441 1.00 98.62 96 PHE A CA 1
ATOM 754 C C . PHE A 1 96 ? -1.048 6.822 8.682 1.00 98.62 96 PHE A C 1
ATOM 756 O O . PHE A 1 96 ? -1.770 7.353 9.524 1.00 98.62 96 PHE A O 1
ATOM 763 N N . GLY A 1 97 ? -1.442 5.740 8.007 1.00 98.19 97 GLY A N 1
ATOM 764 C CA . GLY A 1 97 ? -2.659 5.000 8.343 1.00 98.19 97 GLY A CA 1
ATOM 765 C C . GLY A 1 97 ? -2.605 4.396 9.752 1.00 98.19 97 GLY A C 1
ATOM 766 O O . GLY A 1 97 ? -3.566 4.498 10.514 1.00 98.19 97 GLY A O 1
ATOM 767 N N . LEU A 1 98 ? -1.460 3.836 10.149 1.00 98.25 98 LEU A N 1
ATOM 768 C CA . LEU A 1 98 ? -1.252 3.390 11.530 1.00 98.25 98 LEU A CA 1
ATOM 769 C C . LEU A 1 98 ? -1.342 4.558 12.517 1.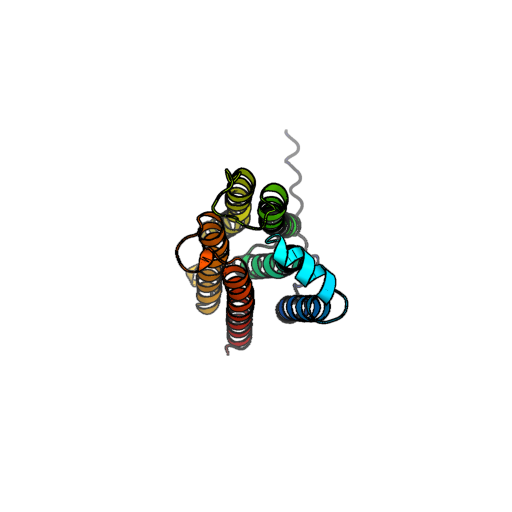00 98.25 98 LEU A C 1
ATOM 771 O O . LEU A 1 98 ? -2.040 4.455 13.523 1.00 98.25 98 LEU A O 1
ATOM 775 N N . ASP A 1 99 ? -0.668 5.666 12.228 1.00 97.44 99 ASP A N 1
ATOM 776 C CA . ASP A 1 99 ? -0.675 6.855 13.082 1.00 97.44 99 ASP A CA 1
ATOM 777 C C . ASP A 1 99 ? -2.091 7.437 13.239 1.00 97.44 99 ASP A C 1
ATOM 779 O O . ASP A 1 99 ? -2.515 7.774 14.344 1.00 97.44 99 ASP A O 1
ATOM 783 N N . MET A 1 100 ? -2.893 7.418 12.167 1.00 96.25 100 MET A N 1
ATOM 784 C CA . MET A 1 100 ? -4.318 7.760 12.207 1.00 96.25 100 MET A CA 1
ATOM 785 C C . MET A 1 100 ? -5.097 6.890 13.209 1.00 96.25 100 MET A C 1
ATOM 787 O O . MET A 1 100 ? -5.982 7.397 13.902 1.00 96.25 100 MET A O 1
ATOM 791 N N . GLU A 1 101 ? -4.791 5.593 13.308 1.00 95.69 101 GLU A N 1
ATOM 792 C CA . GLU A 1 101 ? -5.409 4.673 14.278 1.00 95.69 101 GLU A CA 1
ATOM 793 C C . GLU A 1 101 ? -4.922 4.867 15.704 1.00 95.69 101 GLU A C 1
ATOM 795 O O . GLU A 1 101 ? -5.736 4.789 16.627 1.00 95.69 101 GLU A O 1
ATOM 800 N N . LEU A 1 102 ? -3.634 5.152 15.887 1.00 95.06 102 LEU A N 1
ATOM 801 C CA . LEU A 1 102 ? -3.037 5.351 17.205 1.00 95.06 102 LEU A CA 1
ATOM 802 C C . LEU A 1 102 ? -3.446 6.688 17.831 1.00 95.06 102 LEU A C 1
ATOM 804 O O . LEU A 1 102 ? -3.858 6.709 18.988 1.00 95.06 102 LEU A O 1
ATOM 808 N N . LEU A 1 103 ? -3.376 7.789 17.079 1.00 93.62 103 LEU A N 1
ATOM 809 C CA . LEU A 1 103 ? -3.718 9.127 17.578 1.00 93.62 103 LEU A CA 1
ATOM 810 C C . LEU A 1 103 ? -5.210 9.298 17.855 1.00 93.62 103 LEU A C 1
ATOM 812 O O . LEU A 1 103 ? -5.594 10.090 18.708 1.00 93.62 103 LEU A O 1
ATOM 816 N N . ASN A 1 104 ? -6.043 8.551 17.134 1.00 92.00 104 ASN A N 1
ATOM 817 C CA . ASN A 1 104 ? -7.493 8.555 17.292 1.00 92.00 104 ASN A CA 1
ATOM 818 C C . ASN A 1 104 ? -7.981 7.217 17.877 1.00 92.00 104 ASN A C 1
ATOM 820 O O . ASN A 1 104 ? -9.011 6.679 17.450 1.00 92.00 104 ASN A O 1
ATOM 824 N N . ALA A 1 105 ? -7.193 6.607 18.767 1.00 87.69 105 ALA A N 1
ATOM 825 C CA . ALA A 1 105 ? -7.542 5.367 19.454 1.00 87.69 105 ALA A CA 1
ATOM 826 C C . ALA A 1 105 ? -8.783 5.569 20.336 1.00 87.69 105 ALA A C 1
ATOM 828 O O . ALA A 1 105 ? -8.916 6.590 20.994 1.00 87.69 105 ALA A O 1
ATOM 829 N N . GLY A 1 106 ? -9.687 4.588 20.369 1.00 79.81 106 GLY A N 1
ATOM 830 C CA . GLY A 1 106 ? -10.950 4.731 21.094 1.00 79.81 106 GLY A CA 1
ATOM 831 C C . GLY A 1 106 ? -12.029 3.782 20.585 1.00 79.81 106 GLY A C 1
ATOM 832 O O . GLY A 1 106 ? -11.964 3.300 19.450 1.00 79.81 106 GLY A O 1
ATOM 833 N N . SER A 1 107 ? -13.013 3.493 21.439 1.00 63.06 107 SER A N 1
ATOM 834 C CA . SER A 1 107 ? -14.111 2.561 21.144 1.00 63.06 107 SER A CA 1
ATOM 835 C C . SER A 1 107 ? -15.165 3.141 20.194 1.00 63.06 107 SER A C 1
ATOM 837 O O . SER A 1 107 ? -15.865 2.377 19.531 1.00 63.06 107 SER A O 1
ATOM 839 N N . ASP A 1 108 ? -15.258 4.469 20.084 1.00 69.56 108 ASP A N 1
ATOM 840 C CA . ASP A 1 108 ? -16.177 5.159 19.178 1.00 69.56 108 ASP A CA 1
ATOM 841 C C . ASP A 1 108 ? -15.428 6.188 18.322 1.00 69.56 108 ASP A C 1
ATOM 843 O O . ASP A 1 108 ? -15.165 7.313 18.745 1.00 69.56 108 ASP A O 1
ATOM 847 N N . LYS A 1 109 ? -15.112 5.805 17.079 1.00 68.00 109 LYS A N 1
ATOM 848 C CA . LYS A 1 109 ? -14.409 6.675 16.121 1.00 68.00 109 LYS A CA 1
ATOM 849 C C . LYS A 1 109 ? -15.249 7.870 15.653 1.00 68.00 109 LYS A C 1
ATOM 851 O O . LYS A 1 109 ? -14.702 8.765 15.023 1.00 68.00 109 LYS A O 1
ATOM 856 N N . SER A 1 110 ? -16.558 7.882 15.933 1.00 64.69 110 SER A N 1
ATOM 857 C CA . SER A 1 110 ? -17.499 8.890 15.428 1.00 64.69 110 SER A CA 1
ATOM 858 C C . SER A 1 110 ? -17.804 10.026 16.408 1.00 64.69 110 SER A C 1
ATOM 860 O O . SER A 1 110 ? -18.367 11.039 15.995 1.00 64.69 110 SER A O 1
ATOM 862 N N . LYS A 1 111 ? -17.462 9.868 17.694 1.00 60.44 111 LYS A N 1
ATOM 863 C CA . LYS A 1 111 ? -17.822 10.827 18.755 1.00 60.44 111 LYS A CA 1
ATOM 864 C C . LYS A 1 111 ? -16.684 11.735 19.209 1.00 60.44 111 LYS A C 1
ATOM 866 O O . LYS A 1 111 ? -16.953 12.781 19.792 1.00 60.44 111 LYS A O 1
ATOM 871 N N . GLU A 1 112 ? -15.437 11.362 18.948 1.00 64.12 112 GLU A N 1
ATOM 872 C CA . GLU A 1 112 ? -14.277 12.181 19.295 1.00 64.12 112 GLU A CA 1
ATOM 873 C C . GLU A 1 112 ? -13.894 13.130 18.155 1.00 64.12 112 GLU A C 1
ATOM 875 O O . GLU A 1 112 ? -14.151 12.865 16.978 1.00 64.12 112 GLU A O 1
ATOM 880 N N . LYS A 1 113 ? -13.259 14.258 18.495 1.00 81.06 113 LYS A N 1
ATOM 881 C CA . LYS A 1 113 ? -12.726 15.197 17.504 1.00 81.06 113 LYS A CA 1
ATOM 882 C C . LYS A 1 113 ? -11.545 14.537 16.787 1.00 81.06 113 LYS A C 1
ATOM 884 O O . LYS A 1 113 ? -10.409 14.645 17.234 1.00 81.06 113 LYS A O 1
ATOM 889 N N . THR A 1 114 ? -11.825 13.860 15.676 1.00 89.31 114 THR A N 1
ATOM 890 C CA . THR A 1 114 ? -10.812 13.166 14.877 1.00 89.31 114 THR A CA 1
ATOM 891 C C . THR A 1 114 ? -9.737 14.136 14.390 1.00 89.31 114 THR A C 1
ATOM 893 O O . THR A 1 114 ? -10.035 15.123 13.709 1.00 89.31 114 THR A O 1
ATOM 896 N N . ASN A 1 115 ? -8.477 13.828 14.681 1.00 92.56 115 ASN A N 1
ATOM 897 C CA . ASN A 1 115 ? -7.331 14.456 14.047 1.00 92.56 115 ASN A CA 1
ATOM 898 C C . ASN A 1 115 ? -7.092 13.812 12.674 1.00 92.56 115 ASN A C 1
ATOM 900 O O . ASN A 1 115 ? -6.710 12.647 12.590 1.00 92.56 115 ASN A O 1
ATOM 904 N N . TRP A 1 116 ? -7.313 14.585 11.609 1.00 95.50 116 TRP A N 1
ATOM 905 C CA . TRP A 1 116 ? -7.175 14.146 10.216 1.00 95.50 116 TRP A CA 1
ATOM 906 C C . TRP A 1 116 ? -5.776 14.369 9.624 1.00 95.50 116 TRP A C 1
ATOM 908 O O . TRP A 1 116 ? -5.553 13.997 8.473 1.00 95.50 116 TRP A O 1
ATOM 918 N N . LEU A 1 117 ? -4.831 14.957 10.371 1.00 96.75 117 LEU A N 1
ATOM 919 C CA . LEU A 1 117 ? -3.482 15.233 9.862 1.00 96.75 117 LEU A CA 1
ATOM 920 C C . LEU A 1 117 ? -2.768 13.979 9.334 1.00 96.75 117 LEU A C 1
ATOM 922 O O . LEU A 1 117 ? -2.257 14.056 8.217 1.00 96.75 117 LEU A O 1
ATOM 926 N N . PRO A 1 118 ? -2.787 12.819 10.026 1.00 97.69 118 PRO A N 1
ATOM 927 C CA . PRO A 1 118 ? -2.137 11.621 9.497 1.00 97.69 118 PRO A CA 1
ATOM 928 C C . PRO A 1 118 ? -2.749 11.175 8.166 1.00 97.69 118 PRO A C 1
ATOM 930 O O . PRO A 1 118 ? -2.026 10.877 7.223 1.00 97.69 118 PRO A O 1
ATOM 933 N N . PHE A 1 119 ? -4.079 11.215 8.034 1.00 97.69 119 PHE A N 1
ATOM 934 C CA . PHE A 1 119 ? -4.754 10.884 6.776 1.00 97.69 119 PHE A CA 1
ATOM 935 C C . PHE A 1 119 ? -4.355 11.830 5.631 1.00 97.69 119 PHE A C 1
ATOM 937 O O . PHE A 1 119 ? -4.129 11.379 4.507 1.00 97.69 119 PHE A O 1
ATOM 944 N N . ILE A 1 120 ? -4.242 13.133 5.906 1.00 98.12 120 ILE A N 1
ATOM 945 C CA . ILE A 1 120 ? -3.822 14.135 4.916 1.00 98.12 120 ILE A CA 1
ATOM 946 C C . ILE A 1 120 ? -2.370 13.887 4.491 1.00 98.12 120 ILE A C 1
ATOM 948 O O . ILE A 1 120 ? -2.094 13.814 3.296 1.00 98.12 120 ILE A O 1
ATOM 952 N N . PHE A 1 121 ? -1.452 13.705 5.443 1.00 98.38 121 PHE A N 1
ATOM 953 C CA . PHE A 1 121 ? -0.042 13.438 5.142 1.00 98.38 121 PHE A CA 1
ATOM 954 C C . PHE A 1 121 ? 0.145 12.118 4.400 1.00 98.38 121 PHE A C 1
ATOM 956 O O . PHE A 1 121 ? 0.863 12.085 3.401 1.00 98.38 121 PHE A O 1
ATOM 963 N N . GLY A 1 122 ? -0.572 11.070 4.814 1.00 98.31 122 GLY A N 1
ATOM 964 C CA . GLY A 1 122 ? -0.639 9.796 4.109 1.00 98.31 122 GLY A CA 1
ATOM 965 C C . GLY A 1 122 ? -1.118 9.965 2.669 1.00 98.31 122 GLY A C 1
ATOM 966 O O . GLY A 1 122 ? -0.478 9.465 1.752 1.00 98.31 122 GLY A O 1
ATOM 967 N N . SER A 1 123 ? -2.184 10.736 2.447 1.00 98.12 123 SER A N 1
ATOM 968 C CA . SER A 1 123 ? -2.701 11.006 1.098 1.00 98.12 123 SER A CA 1
ATOM 969 C C . SER A 1 123 ? -1.683 11.747 0.229 1.00 98.12 123 SER A C 1
ATOM 971 O O . SER A 1 123 ? -1.485 11.372 -0.920 1.00 98.12 123 SER A O 1
ATOM 973 N N . ILE A 1 124 ? -0.999 12.760 0.773 1.00 98.25 124 ILE A N 1
ATOM 974 C CA . ILE A 1 124 ? 0.017 13.531 0.039 1.00 98.25 124 ILE A CA 1
ATOM 975 C C . ILE A 1 124 ? 1.198 12.637 -0.348 1.00 98.25 124 ILE A C 1
ATOM 977 O O . ILE A 1 124 ? 1.565 12.585 -1.521 1.00 98.25 124 ILE A O 1
ATOM 981 N N . ILE A 1 125 ? 1.785 11.908 0.608 1.00 98.31 125 ILE A N 1
ATOM 982 C CA . ILE A 1 125 ? 2.948 11.058 0.316 1.00 98.31 125 ILE A CA 1
ATOM 983 C C . ILE A 1 125 ? 2.569 9.849 -0.550 1.00 98.31 125 ILE A C 1
ATOM 985 O O . ILE A 1 125 ? 3.353 9.423 -1.395 1.00 98.31 125 ILE A O 1
ATOM 989 N N . GLY A 1 126 ? 1.339 9.350 -0.408 1.00 97.38 126 GLY A N 1
ATOM 990 C CA . GLY A 1 126 ? 0.779 8.278 -1.225 1.00 97.38 126 GLY A CA 1
ATOM 991 C C . GLY A 1 126 ? 0.633 8.639 -2.703 1.00 97.38 126 GLY A C 1
ATOM 992 O O . GLY A 1 126 ? 0.587 7.733 -3.529 1.00 97.38 126 GLY A O 1
ATOM 993 N N . LEU A 1 127 ? 0.617 9.931 -3.063 1.00 97.38 127 LEU A N 1
ATOM 994 C CA . LEU A 1 127 ? 0.628 10.387 -4.459 1.00 97.38 127 LEU A CA 1
ATOM 995 C C . LEU A 1 127 ? 2.015 10.315 -5.109 1.00 97.38 127 LEU A C 1
ATOM 997 O O . LEU A 1 127 ? 2.095 10.247 -6.334 1.00 97.38 127 LEU A O 1
ATOM 1001 N N . ALA A 1 128 ? 3.103 10.306 -4.333 1.00 97.12 128 ALA A N 1
ATOM 1002 C CA . ALA A 1 128 ? 4.458 10.379 -4.883 1.00 97.12 128 ALA A CA 1
ATOM 1003 C C . ALA A 1 128 ? 4.790 9.236 -5.870 1.00 97.12 128 ALA A C 1
ATOM 1005 O O . ALA A 1 128 ? 5.291 9.536 -6.957 1.00 97.12 128 ALA A O 1
ATOM 1006 N N . PRO A 1 129 ? 4.456 7.955 -5.594 1.00 97.56 129 PRO A N 1
ATOM 1007 C CA . PRO A 1 129 ? 4.655 6.884 -6.571 1.00 97.56 129 PRO A CA 1
ATOM 1008 C C . PRO A 1 129 ? 3.864 7.082 -7.870 1.00 97.56 129 PRO A C 1
ATOM 1010 O O . PRO A 1 129 ? 4.369 6.793 -8.951 1.00 97.56 129 PRO A O 1
ATOM 1013 N N . TRP A 1 130 ? 2.640 7.611 -7.782 1.00 97.19 130 TRP A N 1
ATOM 1014 C CA . TRP A 1 130 ? 1.791 7.871 -8.948 1.00 97.19 130 TRP A CA 1
ATOM 1015 C C . TRP A 1 130 ? 2.337 9.000 -9.813 1.00 97.19 130 TRP A C 1
ATOM 1017 O O . TRP A 1 130 ? 2.313 8.892 -11.035 1.00 97.19 130 TRP A O 1
ATOM 1027 N N . VAL A 1 131 ? 2.878 10.050 -9.190 1.00 96.75 131 VAL A N 1
ATOM 1028 C CA . VAL A 1 131 ? 3.570 11.134 -9.900 1.00 96.75 131 VAL A CA 1
ATOM 1029 C C . VAL A 1 131 ? 4.796 10.596 -10.635 1.00 96.75 131 VAL A C 1
ATOM 1031 O O . VAL A 1 131 ? 4.986 10.923 -11.804 1.00 96.75 131 VAL A O 1
ATOM 1034 N N . ALA A 1 132 ? 5.589 9.730 -9.996 1.00 95.94 132 ALA A N 1
ATOM 1035 C CA . ALA A 1 132 ? 6.736 9.100 -10.645 1.00 95.94 132 ALA A CA 1
ATOM 1036 C C . ALA A 1 132 ? 6.305 8.260 -11.859 1.00 95.94 132 ALA A C 1
ATOM 1038 O O . ALA A 1 132 ? 6.843 8.434 -12.948 1.00 95.94 132 ALA A O 1
ATOM 1039 N N . ILE A 1 133 ? 5.291 7.404 -11.710 1.00 95.88 133 ILE A N 1
ATOM 1040 C CA . ILE A 1 133 ? 4.779 6.588 -12.822 1.00 95.88 133 ILE A CA 1
ATOM 1041 C C . ILE A 1 133 ? 4.233 7.468 -13.954 1.00 95.88 133 ILE A C 1
ATOM 1043 O O . ILE A 1 133 ? 4.558 7.234 -15.115 1.00 95.88 133 ILE A O 1
ATOM 1047 N N . ALA A 1 134 ? 3.452 8.503 -13.634 1.00 96.19 134 ALA A N 1
ATOM 1048 C CA . ALA A 1 134 ? 2.912 9.431 -14.626 1.00 96.19 134 ALA A CA 1
ATOM 1049 C C . ALA A 1 134 ? 4.018 10.179 -15.384 1.00 96.19 134 ALA A C 1
ATOM 1051 O O . ALA A 1 134 ? 3.915 10.354 -16.597 1.00 96.19 134 ALA A O 1
ATOM 1052 N N . PHE A 1 135 ? 5.092 10.575 -14.694 1.00 95.75 135 PHE A N 1
ATOM 1053 C CA . PHE A 1 135 ? 6.262 11.178 -15.329 1.00 95.75 135 PHE A CA 1
ATOM 1054 C C . PHE A 1 135 ? 6.906 10.215 -16.332 1.00 95.75 135 PHE A C 1
ATOM 1056 O O . PHE A 1 135 ? 7.092 10.587 -17.486 1.00 95.75 135 PHE A O 1
ATOM 1063 N N . TYR A 1 136 ? 7.179 8.972 -15.923 1.00 94.50 136 TYR A N 1
ATOM 1064 C CA . TYR A 1 136 ? 7.785 7.959 -16.794 1.00 94.50 136 TYR A CA 1
ATOM 1065 C C . TYR A 1 136 ? 6.903 7.603 -17.997 1.00 94.50 136 TYR A C 1
ATOM 1067 O O . TYR A 1 136 ? 7.417 7.441 -19.098 1.00 94.50 136 TYR A O 1
ATOM 1075 N N . ILE A 1 137 ? 5.579 7.573 -17.822 1.00 94.44 137 ILE A N 1
ATOM 1076 C CA . ILE A 1 137 ? 4.621 7.465 -18.931 1.00 94.44 137 ILE A CA 1
ATOM 1077 C C . ILE A 1 137 ? 4.758 8.656 -19.889 1.00 94.44 137 ILE A C 1
ATOM 1079 O O . ILE A 1 137 ? 4.827 8.459 -21.098 1.00 94.44 137 ILE A O 1
ATOM 1083 N N . GLY A 1 138 ? 4.812 9.882 -19.362 1.00 94.19 138 GLY A N 1
ATOM 1084 C CA . GLY A 1 138 ? 4.850 11.109 -20.162 1.00 94.19 138 GLY A CA 1
ATOM 1085 C C . GLY A 1 138 ? 6.143 11.316 -20.954 1.00 94.19 138 GLY A C 1
ATOM 1086 O O . GLY A 1 138 ? 6.114 11.974 -21.990 1.00 94.19 138 GLY A O 1
ATOM 1087 N N . VAL A 1 139 ? 7.263 10.751 -20.495 1.00 93.81 139 VAL A N 1
ATOM 1088 C CA . VAL A 1 139 ? 8.561 10.833 -21.190 1.00 93.81 139 VAL A CA 1
ATOM 1089 C C . VAL A 1 139 ? 8.889 9.590 -22.020 1.00 93.81 139 VAL A C 1
ATOM 1091 O O . VAL A 1 139 ? 9.944 9.552 -22.647 1.00 93.81 139 VAL A O 1
ATOM 1094 N N . ASN A 1 140 ? 8.024 8.570 -22.031 1.00 91.50 140 ASN A N 1
ATOM 1095 C CA . ASN A 1 140 ? 8.258 7.345 -22.791 1.00 91.50 140 ASN A CA 1
ATOM 1096 C C . ASN A 1 140 ? 8.003 7.582 -24.296 1.00 91.50 140 ASN A C 1
ATOM 1098 O O . ASN A 1 140 ? 6.850 7.780 -24.685 1.00 91.50 140 ASN A O 1
ATOM 1102 N N . PRO A 1 141 ? 9.035 7.516 -25.163 1.00 89.69 141 PRO A N 1
ATOM 1103 C CA . PRO A 1 141 ? 8.873 7.750 -26.598 1.00 89.69 141 PRO A CA 1
ATOM 1104 C C . PRO A 1 141 ? 8.149 6.610 -27.331 1.00 89.69 141 PRO A C 1
ATOM 1106 O O . PRO A 1 141 ? 7.674 6.824 -28.439 1.00 89.69 141 PRO A O 1
ATOM 1109 N N . ASN A 1 142 ? 8.057 5.422 -26.724 1.00 90.31 142 ASN A N 1
ATOM 1110 C CA . ASN A 1 142 ? 7.480 4.209 -27.312 1.00 90.31 142 ASN A CA 1
ATOM 1111 C C . ASN A 1 142 ? 6.232 3.768 -26.534 1.00 90.31 142 ASN A C 1
ATOM 1113 O O . ASN A 1 142 ? 6.060 2.592 -26.202 1.00 90.31 142 ASN A O 1
ATOM 1117 N N . LEU A 1 143 ? 5.389 4.727 -26.146 1.00 88.56 143 LEU A N 1
ATOM 1118 C CA . LEU A 1 143 ? 4.213 4.458 -25.318 1.00 88.56 143 LEU A CA 1
ATOM 1119 C C . LEU A 1 143 ? 3.199 3.530 -26.016 1.00 8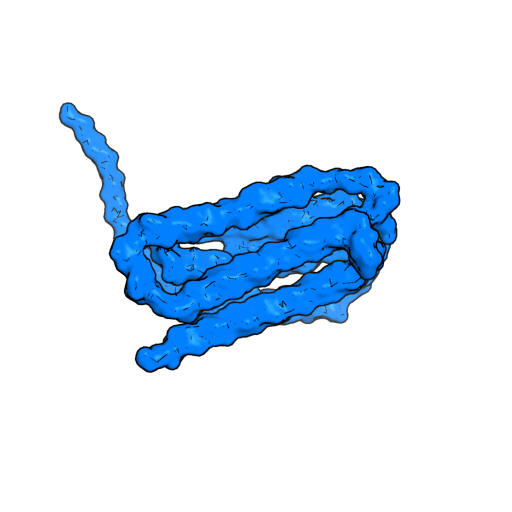8.56 143 LEU A C 1
ATOM 1121 O O . LEU A 1 143 ? 2.512 2.752 -25.358 1.00 88.56 143 LEU A O 1
ATOM 1125 N N . ASP A 1 144 ? 3.151 3.584 -27.345 1.00 88.50 144 ASP A N 1
ATOM 1126 C CA . ASP A 1 144 ? 2.368 2.721 -28.233 1.00 88.50 144 ASP A CA 1
ATOM 1127 C C . ASP A 1 144 ? 2.804 1.247 -28.197 1.00 88.50 144 ASP A C 1
ATOM 1129 O O . ASP A 1 144 ? 2.006 0.361 -28.496 1.00 88.50 144 ASP A O 1
ATOM 1133 N N . GLN A 1 145 ? 4.042 0.974 -27.778 1.00 88.50 145 GLN A N 1
ATOM 1134 C CA . GLN A 1 145 ? 4.585 -0.381 -27.644 1.00 88.50 145 GLN A CA 1
ATOM 1135 C C . GLN A 1 145 ? 4.328 -0.991 -26.261 1.00 88.50 145 GLN A C 1
ATOM 1137 O O . GLN A 1 145 ? 4.623 -2.167 -26.045 1.00 88.50 145 GLN A O 1
ATOM 1142 N N . VAL A 1 146 ? 3.787 -0.222 -25.308 1.00 89.06 146 VAL A N 1
ATOM 1143 C CA . VAL A 1 146 ? 3.461 -0.735 -23.972 1.00 89.06 146 VAL A CA 1
ATOM 1144 C C . VAL A 1 146 ? 2.297 -1.730 -24.084 1.00 89.06 146 VAL A C 1
ATOM 1146 O O . VAL A 1 146 ? 1.205 -1.339 -24.506 1.00 89.06 146 VAL A O 1
ATOM 1149 N N . PRO A 1 147 ? 2.475 -3.001 -23.672 1.00 89.69 147 PRO A N 1
ATOM 1150 C CA . PRO A 1 147 ? 1.430 -4.011 -23.799 1.00 89.69 147 PRO A CA 1
ATOM 1151 C C . PRO A 1 147 ? 0.141 -3.634 -23.057 1.00 89.69 147 PRO A C 1
ATOM 1153 O O . PRO A 1 147 ? 0.170 -3.101 -21.946 1.00 89.69 147 PRO A O 1
ATOM 1156 N N . GLY A 1 148 ? -1.016 -3.993 -23.621 1.00 90.44 148 GLY A N 1
ATOM 1157 C CA . GLY A 1 148 ? -2.325 -3.661 -23.042 1.00 90.44 148 GLY A CA 1
ATOM 1158 C C . GLY A 1 148 ? -2.531 -4.165 -21.605 1.00 90.44 148 GLY A C 1
ATOM 1159 O O . GLY A 1 148 ? -3.187 -3.500 -20.802 1.00 90.44 148 GLY A O 1
ATOM 1160 N N . PHE A 1 149 ? -1.930 -5.301 -21.232 1.00 89.25 149 PHE A N 1
ATOM 1161 C CA . PHE A 1 149 ? -2.034 -5.823 -19.866 1.00 89.25 149 PHE A CA 1
ATOM 1162 C C . PHE A 1 149 ? -1.324 -4.928 -18.834 1.00 89.25 149 PHE A C 1
ATOM 1164 O O . PHE A 1 149 ? -1.772 -4.854 -17.691 1.00 89.25 149 PHE A O 1
ATOM 1171 N N . VAL A 1 150 ? -0.264 -4.206 -19.222 1.00 91.50 150 VAL A N 1
ATOM 1172 C CA . VAL A 1 150 ? 0.452 -3.263 -18.343 1.00 91.50 150 VAL A CA 1
ATOM 1173 C C . VAL A 1 150 ? -0.459 -2.089 -17.978 1.00 91.50 150 VAL A C 1
ATOM 1175 O O . VAL A 1 150 ? -0.543 -1.690 -16.814 1.00 91.50 150 VAL A O 1
ATOM 1178 N N . TRP A 1 151 ? -1.238 -1.599 -18.945 1.00 93.00 151 TRP A N 1
ATOM 1179 C CA . TRP A 1 151 ? -2.277 -0.596 -18.708 1.00 93.00 151 TRP A CA 1
ATOM 1180 C C . TRP A 1 151 ? -3.408 -1.118 -17.822 1.00 93.00 151 TRP A C 1
ATOM 1182 O O . TRP A 1 151 ? -3.859 -0.411 -16.917 1.00 93.00 151 TRP A O 1
ATOM 1192 N N . ALA A 1 152 ? -3.837 -2.366 -18.030 1.00 93.69 152 ALA A N 1
ATOM 1193 C CA . ALA A 1 152 ? -4.843 -3.005 -17.184 1.00 93.69 152 ALA A CA 1
ATOM 1194 C C . ALA A 1 152 ? -4.364 -3.143 -15.728 1.00 93.69 152 ALA A C 1
ATOM 1196 O O . ALA A 1 152 ? -5.137 -2.878 -14.803 1.00 93.69 152 ALA A O 1
ATOM 1197 N N . ILE A 1 153 ? -3.089 -3.495 -15.520 1.00 93.56 153 ILE A N 1
ATOM 1198 C CA . ILE A 1 153 ? -2.441 -3.529 -14.202 1.00 93.56 153 ILE A CA 1
ATOM 1199 C C . ILE A 1 153 ? -2.495 -2.151 -13.544 1.00 93.56 153 ILE A C 1
ATOM 1201 O O . ILE A 1 153 ? -2.966 -2.044 -12.410 1.00 93.56 153 ILE A O 1
ATOM 1205 N N . LEU A 1 154 ? -2.065 -1.099 -14.249 1.00 94.19 154 LEU A N 1
ATOM 1206 C CA . LEU A 1 154 ? -2.038 0.258 -13.705 1.00 94.19 154 LEU A CA 1
ATOM 1207 C C . LEU A 1 154 ? -3.430 0.735 -13.292 1.00 94.19 154 LEU A C 1
ATOM 1209 O O . LEU A 1 154 ? -3.611 1.187 -12.163 1.00 94.19 154 LEU A O 1
ATOM 1213 N N . LEU A 1 155 ? -4.415 0.607 -14.187 1.00 95.06 155 LEU A N 1
ATOM 1214 C CA . LEU A 1 155 ? -5.785 1.048 -13.930 1.00 95.06 155 LEU A CA 1
ATOM 1215 C C . LEU A 1 155 ? -6.404 0.281 -12.761 1.00 95.06 155 LEU A C 1
ATOM 1217 O O . LEU A 1 155 ? -6.966 0.884 -11.847 1.00 95.06 155 LEU A O 1
ATOM 1221 N N . THR A 1 156 ? -6.278 -1.046 -12.765 1.00 94.38 156 THR A N 1
ATOM 1222 C CA . THR A 1 156 ? -6.846 -1.887 -11.706 1.00 94.38 156 THR A CA 1
ATOM 1223 C C . THR A 1 156 ? -6.196 -1.574 -10.365 1.00 94.38 156 THR A C 1
ATOM 1225 O O . THR A 1 156 ? -6.899 -1.403 -9.368 1.00 94.38 156 THR A O 1
ATOM 1228 N N . TYR A 1 157 ? -4.867 -1.445 -10.334 1.00 94.56 157 TYR A N 1
ATOM 1229 C CA . TYR A 1 157 ? -4.158 -1.102 -9.110 1.00 94.56 157 TYR A CA 1
ATOM 1230 C C . TYR A 1 157 ? -4.532 0.296 -8.625 1.00 94.56 157 TYR A C 1
ATOM 1232 O O . TYR A 1 157 ? -4.778 0.461 -7.439 1.00 94.56 157 TYR A O 1
ATOM 1240 N N . PHE A 1 158 ? -4.671 1.282 -9.514 1.00 95.50 158 PHE A N 1
ATOM 1241 C CA . PHE A 1 158 ? -5.093 2.635 -9.149 1.00 95.50 158 PHE A CA 1
ATOM 1242 C C . PHE A 1 158 ? -6.485 2.657 -8.515 1.00 95.50 158 PHE A C 1
ATOM 1244 O O . PHE A 1 158 ? -6.677 3.246 -7.448 1.00 95.50 158 PHE A O 1
ATOM 1251 N N . LEU A 1 159 ? -7.455 1.979 -9.130 1.00 96.06 159 LEU A N 1
ATOM 1252 C CA . LEU A 1 159 ? -8.812 1.885 -8.594 1.00 96.06 159 LEU A CA 1
ATOM 1253 C C . LEU A 1 159 ? -8.827 1.155 -7.249 1.00 96.06 159 LEU A C 1
ATOM 1255 O O . LEU A 1 159 ? -9.418 1.648 -6.288 1.00 96.06 159 LEU A O 1
ATOM 1259 N N . ALA A 1 160 ? -8.133 0.019 -7.154 1.00 94.94 160 ALA A N 1
ATOM 1260 C CA . ALA A 1 160 ? -8.017 -0.731 -5.911 1.00 94.94 160 ALA A CA 1
ATOM 1261 C C . ALA A 1 160 ? -7.356 0.117 -4.818 1.00 94.94 160 ALA A C 1
ATOM 1263 O O . ALA A 1 160 ? -7.912 0.240 -3.732 1.00 94.94 160 ALA A O 1
ATOM 1264 N N . PHE A 1 161 ? -6.231 0.766 -5.112 1.00 94.62 161 PHE A N 1
ATOM 1265 C CA . PHE A 1 161 ? -5.479 1.599 -4.178 1.00 94.62 161 PHE A CA 1
ATOM 1266 C C . PHE A 1 161 ? -6.337 2.714 -3.583 1.00 94.62 161 PHE A C 1
ATOM 1268 O O . PHE A 1 161 ? -6.326 2.900 -2.372 1.00 94.62 161 PHE A O 1
ATOM 1275 N N . ASN A 1 162 ? -7.153 3.391 -4.397 1.00 95.94 162 ASN A N 1
ATOM 1276 C CA . ASN A 1 162 ? -8.036 4.464 -3.930 1.00 95.94 162 ASN A CA 1
ATOM 1277 C C . ASN A 1 162 ? -9.207 3.971 -3.063 1.00 95.94 162 ASN A C 1
ATOM 1279 O O . ASN A 1 162 ? -9.766 4.748 -2.287 1.00 95.94 162 ASN A O 1
ATOM 1283 N N . THR A 1 163 ? -9.561 2.684 -3.107 1.00 97.25 163 THR A N 1
ATOM 1284 C CA . THR A 1 163 ? -10.609 2.143 -2.223 1.00 97.25 163 THR A CA 1
ATOM 1285 C C . THR A 1 163 ? -10.153 2.028 -0.762 1.00 97.25 163 THR A C 1
ATOM 1287 O O . THR A 1 163 ? -10.978 2.151 0.143 1.00 97.25 163 THR A O 1
ATOM 1290 N N . PHE A 1 164 ? -8.848 1.875 -0.502 1.00 97.69 164 PHE A N 1
ATOM 1291 C CA . PHE A 1 164 ? -8.283 1.794 0.853 1.00 97.69 164 PHE A CA 1
ATOM 1292 C C . PHE A 1 164 ? -8.436 3.097 1.661 1.00 97.69 164 PHE A C 1
ATOM 1294 O O . PHE A 1 164 ? -9.001 3.040 2.758 1.00 97.69 164 PHE A O 1
ATOM 1301 N N . PRO A 1 165 ? -8.005 4.280 1.174 1.00 97.25 165 PRO A N 1
ATOM 1302 C CA . PRO A 1 165 ? -8.220 5.532 1.893 1.00 97.25 165 PRO A CA 1
ATOM 1303 C C . PRO A 1 165 ? -9.706 5.894 1.977 1.00 97.25 165 PRO A C 1
ATOM 1305 O O . PRO A 1 165 ? -10.126 6.458 2.985 1.00 97.25 165 PRO A O 1
ATOM 1308 N N . VAL A 1 166 ? -10.535 5.515 0.995 1.00 97.62 166 VAL A N 1
ATOM 1309 C CA . VAL A 1 166 ? -11.998 5.668 1.096 1.00 97.62 166 VAL A CA 1
ATOM 1310 C C . VAL A 1 166 ? -12.555 4.835 2.254 1.00 97.62 166 VAL A C 1
ATOM 1312 O O . VAL A 1 166 ? -13.329 5.354 3.057 1.00 97.62 166 VAL A O 1
ATOM 1315 N N . ASN A 1 167 ? -12.126 3.578 2.403 1.00 97.31 167 ASN A N 1
ATOM 1316 C CA . ASN A 1 167 ? -12.507 2.723 3.532 1.00 97.31 167 ASN A CA 1
ATOM 1317 C C . ASN A 1 167 ? -12.134 3.379 4.874 1.00 97.31 167 ASN A C 1
ATOM 1319 O O . ASN A 1 167 ? -12.965 3.441 5.783 1.00 97.31 167 ASN A O 1
ATOM 1323 N N . MET A 1 168 ? -10.927 3.951 4.974 1.00 96.06 168 MET A N 1
ATOM 1324 C CA . MET A 1 168 ? -10.501 4.720 6.148 1.00 96.06 168 MET A CA 1
ATOM 1325 C C . MET A 1 168 ? -11.389 5.938 6.399 1.00 96.06 168 MET A C 1
ATOM 1327 O O . MET A 1 168 ? -11.878 6.136 7.509 1.00 96.06 168 MET A O 1
ATOM 1331 N N . TYR A 1 169 ? -11.623 6.747 5.370 1.00 95.94 169 TYR A N 1
ATOM 1332 C CA . TYR A 1 169 ? -12.426 7.957 5.470 1.00 95.94 169 TYR A CA 1
ATOM 1333 C C . TYR A 1 169 ? -13.839 7.651 5.977 1.00 95.94 169 TYR A C 1
ATOM 1335 O O . TYR A 1 169 ? -14.306 8.290 6.919 1.00 95.94 169 TYR A O 1
ATOM 1343 N N . LEU A 1 170 ? -14.499 6.633 5.414 1.00 95.38 170 LEU A N 1
ATOM 1344 C CA . LEU A 1 170 ? -15.836 6.211 5.837 1.00 95.38 170 LEU A CA 1
ATOM 1345 C C . LEU A 1 170 ? -15.848 5.708 7.289 1.00 95.38 170 LEU A C 1
ATOM 1347 O O . LEU A 1 170 ? -16.791 6.017 8.023 1.00 95.38 170 LEU A O 1
ATOM 1351 N N . GLN A 1 171 ? -14.801 4.987 7.711 1.00 94.25 171 GLN A N 1
ATOM 1352 C CA . GLN A 1 171 ? -14.611 4.513 9.089 1.00 94.25 171 GLN A CA 1
ATOM 1353 C C . GLN A 1 171 ? -14.530 5.667 10.089 1.00 94.25 171 GLN A C 1
ATOM 1355 O O . GLN A 1 171 ? -15.252 5.668 11.084 1.00 94.25 171 GLN A O 1
ATOM 1360 N N . TYR A 1 172 ? -13.713 6.680 9.809 1.00 93.00 172 TYR A N 1
ATOM 1361 C CA . TYR A 1 172 ? -13.541 7.830 10.702 1.00 93.00 172 TYR A CA 1
ATOM 1362 C C . TYR A 1 172 ? -14.675 8.849 10.628 1.00 93.00 172 TYR A C 1
ATOM 1364 O O . TYR A 1 172 ? -14.959 9.530 11.606 1.00 93.00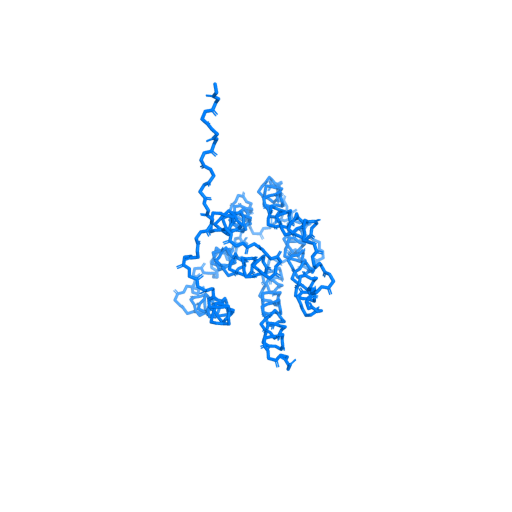 172 TYR A O 1
ATOM 1372 N N . LYS A 1 173 ? -15.375 8.943 9.495 1.00 91.81 173 LYS A N 1
ATOM 1373 C CA . LYS A 1 173 ? -16.615 9.724 9.405 1.00 91.81 173 LYS A CA 1
ATOM 1374 C C . LYS A 1 173 ? -17.825 9.003 9.998 1.00 91.81 173 LYS A C 1
ATOM 1376 O O . LYS A 1 173 ? -18.871 9.627 10.146 1.00 91.81 173 LYS A O 1
ATOM 1381 N N . GLY A 1 174 ? -17.720 7.710 10.316 1.00 89.75 174 GLY A N 1
ATOM 1382 C CA . GLY A 1 174 ? -18.829 6.925 10.858 1.00 89.75 174 GLY A CA 1
ATOM 1383 C C . GLY A 1 174 ? -20.042 6.872 9.921 1.00 89.75 174 GLY A C 1
ATOM 1384 O O . GLY A 1 174 ? -21.185 6.976 10.371 1.00 89.75 174 GLY A O 1
ATOM 1385 N N . ILE A 1 175 ? -19.819 6.745 8.610 1.00 92.06 175 ILE A N 1
ATOM 1386 C CA . ILE A 1 175 ? -20.900 6.777 7.612 1.00 92.06 175 ILE A CA 1
ATOM 1387 C C . ILE A 1 175 ? -21.518 5.378 7.457 1.00 92.06 175 ILE A C 1
ATOM 1389 O O . ILE A 1 175 ? -20.853 4.413 7.086 1.00 92.06 175 ILE A O 1
ATOM 1393 N N . GLY A 1 176 ? -22.820 5.243 7.720 1.00 92.50 176 GLY A N 1
ATOM 1394 C CA . GLY A 1 176 ? -23.544 3.977 7.545 1.00 92.50 176 GLY A CA 1
ATOM 1395 C C . GLY A 1 176 ? -22.984 2.830 8.402 1.00 92.50 176 GLY A C 1
ATOM 1396 O O . GLY A 1 176 ? -22.859 2.960 9.620 1.00 92.50 176 GLY A O 1
ATOM 1397 N N . LYS A 1 177 ? -22.649 1.694 7.770 1.00 93.25 177 LYS A N 1
ATOM 1398 C CA . LYS A 1 177 ? -22.107 0.497 8.452 1.00 93.25 177 LYS A CA 1
ATOM 1399 C C . LYS A 1 177 ? -20.697 0.704 9.021 1.00 93.25 177 LYS A C 1
ATOM 1401 O O . LYS A 1 177 ? -20.299 -0.023 9.929 1.00 93.25 177 LYS A O 1
ATOM 1406 N N . PHE A 1 178 ? -19.975 1.718 8.543 1.00 92.44 178 PHE A N 1
ATOM 1407 C CA . PHE A 1 178 ? -18.609 2.032 8.964 1.00 92.44 178 PHE A CA 1
ATOM 1408 C C . PHE A 1 178 ? -18.500 2.606 10.381 1.00 92.44 178 PHE A C 1
ATOM 1410 O O . PHE A 1 178 ? -17.398 2.695 10.912 1.00 92.44 178 PHE A O 1
ATOM 1417 N N . LYS A 1 179 ? -19.631 2.910 11.038 1.00 89.00 179 LYS A N 1
ATOM 1418 C CA . LYS A 1 179 ? -19.669 3.175 12.488 1.00 89.00 179 LYS A CA 1
ATOM 1419 C C . LYS A 1 179 ? -19.091 2.019 13.308 1.00 89.00 179 LYS A C 1
ATOM 1421 O O . LYS A 1 179 ? -18.578 2.234 14.398 1.00 89.00 179 LYS A O 1
ATOM 1426 N N . ASN A 1 180 ? -19.185 0.791 12.795 1.00 91.88 180 ASN A N 1
ATOM 1427 C CA . ASN A 1 180 ? -18.563 -0.375 13.402 1.00 91.88 180 ASN A CA 1
ATOM 1428 C C . ASN A 1 180 ? -17.167 -0.590 12.801 1.00 91.88 180 ASN A C 1
ATOM 1430 O O . ASN A 1 180 ? -17.055 -0.958 11.631 1.00 91.88 180 ASN A O 1
ATOM 1434 N N . TYR A 1 181 ? -16.116 -0.446 13.615 1.00 93.25 181 TYR A N 1
ATOM 1435 C CA . TYR A 1 181 ? -14.728 -0.679 13.194 1.00 93.25 181 TYR A CA 1
ATOM 1436 C C . TYR A 1 181 ? -14.530 -2.050 12.527 1.00 93.25 181 TYR A C 1
ATOM 1438 O O . TYR A 1 181 ? -13.847 -2.159 11.512 1.00 93.25 181 TYR A O 1
ATOM 1446 N N . LEU A 1 182 ? -15.200 -3.097 13.026 1.00 95.06 182 LEU A N 1
ATOM 1447 C CA . LEU A 1 182 ? -15.094 -4.447 12.463 1.00 95.06 182 LEU A CA 1
ATOM 1448 C C . LEU A 1 182 ? -15.639 -4.543 11.031 1.00 95.06 182 LEU A C 1
ATOM 1450 O O . LEU A 1 182 ? -15.283 -5.466 10.303 1.00 95.06 182 LEU A O 1
ATOM 1454 N N . TYR A 1 183 ? -16.519 -3.627 10.617 1.00 96.12 183 TYR A N 1
ATOM 1455 C CA . TYR A 1 183 ? -16.959 -3.547 9.226 1.00 96.12 183 TYR A CA 1
ATOM 1456 C C . TYR A 1 183 ? -15.832 -3.030 8.324 1.00 96.12 183 TYR A C 1
ATOM 1458 O O . TYR A 1 183 ? -15.548 -3.651 7.303 1.00 96.12 183 TYR A O 1
ATOM 1466 N N . GLY A 1 184 ? -15.152 -1.953 8.733 1.00 95.75 184 GLY A N 1
ATOM 1467 C CA . GLY A 1 184 ? -14.000 -1.404 8.010 1.00 95.75 184 GLY A CA 1
ATOM 1468 C C . GLY A 1 184 ? -12.826 -2.382 7.950 1.00 95.75 184 GLY A C 1
ATOM 1469 O O . GLY A 1 184 ? -12.230 -2.556 6.889 1.00 95.75 184 GLY A O 1
ATOM 1470 N N . GLU A 1 185 ? -12.557 -3.093 9.046 1.00 96.44 185 GLU A N 1
ATOM 1471 C CA . GLU A 1 185 ? -11.526 -4.135 9.115 1.00 96.44 185 GLU A CA 1
ATOM 1472 C C . GLU A 1 185 ? -11.801 -5.297 8.146 1.00 96.44 185 GLU A C 1
ATOM 1474 O O . GLU A 1 185 ? -10.913 -5.714 7.403 1.00 96.44 185 GLU A O 1
ATOM 1479 N N . ARG A 1 186 ? -13.046 -5.789 8.075 1.00 97.06 186 ARG A N 1
ATOM 1480 C CA . ARG A 1 186 ? -13.433 -6.790 7.062 1.00 97.06 186 ARG A CA 1
ATOM 1481 C C . ARG A 1 186 ? -13.290 -6.242 5.645 1.00 97.06 186 ARG A C 1
ATOM 1483 O O . ARG A 1 186 ? -12.838 -6.972 4.768 1.00 97.06 186 ARG A O 1
ATOM 1490 N N . GLY A 1 187 ? -13.643 -4.972 5.439 1.00 97.19 187 GLY A N 1
ATOM 1491 C CA . GLY A 1 187 ? -13.433 -4.265 4.177 1.00 97.19 187 GLY A CA 1
ATOM 1492 C C . GLY A 1 187 ? -11.973 -4.328 3.736 1.00 97.19 187 GLY A C 1
ATOM 1493 O O . GLY A 1 187 ? -11.692 -4.787 2.636 1.00 97.19 187 GLY A O 1
ATOM 1494 N N . TYR A 1 188 ? -11.037 -3.985 4.622 1.00 97.94 188 TYR A N 1
ATOM 1495 C CA . TYR A 1 188 ? -9.602 -4.068 4.341 1.00 97.94 188 TYR A CA 1
ATOM 1496 C C . TYR A 1 188 ? -9.125 -5.476 3.977 1.00 97.94 188 TYR A C 1
ATOM 1498 O O . TYR A 1 188 ? -8.363 -5.634 3.024 1.00 97.94 188 TYR A O 1
ATOM 1506 N N . ILE A 1 189 ? -9.581 -6.504 4.696 1.00 97.19 189 ILE A N 1
ATOM 1507 C CA . ILE A 1 189 ? -9.212 -7.896 4.398 1.00 97.19 189 ILE A CA 1
ATOM 1508 C C . ILE A 1 189 ? -9.679 -8.286 2.988 1.00 97.19 189 ILE A C 1
ATOM 1510 O O . ILE A 1 189 ? -8.893 -8.817 2.203 1.00 97.19 189 ILE A O 1
ATOM 1514 N N . VAL A 1 190 ? -10.934 -7.977 2.641 1.00 97.38 190 VAL A N 1
ATOM 1515 C CA . VAL A 1 190 ? -11.498 -8.274 1.314 1.00 97.38 190 VAL A CA 1
ATOM 1516 C C . VAL A 1 190 ? -10.777 -7.489 0.223 1.00 97.38 190 VAL A C 1
ATOM 1518 O O . VAL A 1 190 ? -10.373 -8.077 -0.776 1.00 97.38 190 VAL A O 1
ATOM 1521 N N . LEU A 1 191 ? -10.567 -6.185 0.420 1.00 96.06 191 LEU A N 1
ATOM 1522 C CA . LEU A 1 191 ? -9.854 -5.337 -0.535 1.00 96.06 191 LEU A CA 1
ATOM 1523 C C . LEU A 1 191 ? -8.425 -5.835 -0.771 1.00 96.06 191 LEU A C 1
ATOM 1525 O O . LEU A 1 191 ? -8.001 -5.922 -1.919 1.00 96.06 191 LEU A O 1
ATOM 1529 N N . SER A 1 192 ? -7.703 -6.218 0.288 1.00 96.31 192 SER A N 1
ATOM 1530 C CA . SER A 1 192 ? -6.348 -6.778 0.186 1.00 96.31 192 SER A CA 1
ATOM 1531 C C . SER A 1 192 ? -6.331 -8.056 -0.646 1.00 96.31 192 SER A C 1
ATOM 1533 O O . SER A 1 192 ? -5.544 -8.163 -1.588 1.00 96.31 192 SER A O 1
ATOM 1535 N N . LEU A 1 193 ? -7.232 -8.998 -0.347 1.00 96.00 193 LEU A N 1
ATOM 1536 C CA . LEU A 1 193 ? -7.326 -10.262 -1.073 1.00 96.00 193 LEU A CA 1
ATOM 1537 C C . LEU A 1 193 ? -7.660 -10.035 -2.550 1.00 96.00 193 LEU A C 1
ATOM 1539 O O . LEU A 1 193 ? -6.970 -10.562 -3.420 1.00 96.00 193 LEU A O 1
ATOM 1543 N N . VAL A 1 194 ? -8.693 -9.241 -2.836 1.00 95.06 194 VAL A N 1
ATOM 1544 C CA . VAL A 1 194 ? -9.161 -8.978 -4.204 1.00 95.06 194 VAL A CA 1
ATOM 1545 C C . VAL A 1 194 ? -8.092 -8.246 -5.012 1.00 95.06 194 VAL A C 1
ATOM 1547 O O . VAL A 1 194 ? -7.748 -8.698 -6.102 1.00 95.06 194 VAL A O 1
ATOM 1550 N N . ALA A 1 195 ? -7.519 -7.166 -4.474 1.00 94.38 195 ALA A N 1
ATOM 1551 C CA . ALA A 1 195 ? -6.512 -6.372 -5.174 1.00 94.38 195 ALA A CA 1
ATOM 1552 C C . ALA A 1 195 ? -5.267 -7.200 -5.513 1.00 94.38 195 ALA A C 1
ATOM 1554 O O . ALA A 1 195 ? -4.807 -7.185 -6.655 1.00 94.38 195 ALA A O 1
ATOM 1555 N N . LYS A 1 196 ? -4.747 -7.962 -4.542 1.00 94.62 196 LYS A N 1
ATOM 1556 C CA . LYS A 1 196 ? -3.563 -8.803 -4.751 1.00 94.62 196 LYS A CA 1
ATOM 1557 C C . LYS A 1 196 ? -3.844 -9.950 -5.715 1.00 94.62 196 LYS A C 1
ATOM 1559 O O . LYS A 1 196 ? -3.033 -10.196 -6.597 1.00 94.62 196 LYS A O 1
ATOM 1564 N N . THR A 1 197 ? -5.004 -10.597 -5.601 1.00 93.44 197 THR A N 1
ATOM 1565 C CA . THR A 1 197 ? -5.393 -11.696 -6.498 1.00 93.44 197 THR A CA 1
ATOM 1566 C C . THR A 1 197 ? -5.510 -11.217 -7.941 1.00 93.44 197 THR A C 1
ATOM 1568 O O . THR A 1 197 ? -4.911 -11.818 -8.828 1.00 93.44 197 THR A O 1
ATOM 1571 N N . ILE A 1 198 ? -6.235 -10.118 -8.186 1.00 91.88 198 ILE A N 1
ATOM 1572 C CA . ILE A 1 198 ? -6.385 -9.572 -9.541 1.00 91.88 198 ILE A CA 1
ATOM 1573 C C . ILE A 1 198 ? -5.020 -9.174 -10.107 1.00 91.88 198 ILE 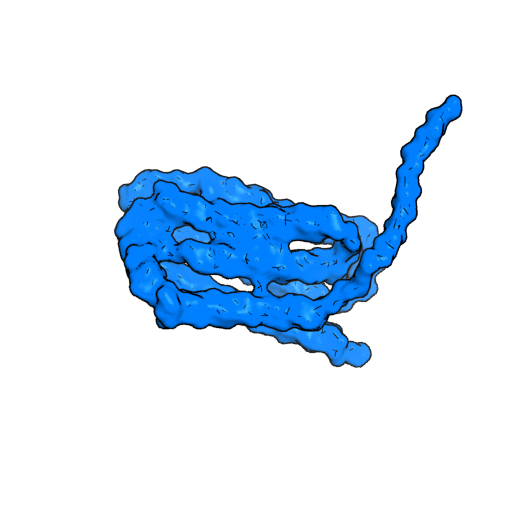A C 1
ATOM 1575 O O . ILE A 1 198 ? -4.711 -9.539 -11.239 1.00 91.88 198 ILE A O 1
ATOM 1579 N N . LEU A 1 199 ? -4.183 -8.483 -9.323 1.00 90.62 199 LEU A N 1
ATOM 1580 C CA . LEU A 1 199 ? -2.858 -8.074 -9.783 1.00 90.62 199 LEU A CA 1
ATOM 1581 C C . LEU A 1 199 ? -1.979 -9.276 -10.150 1.00 90.62 199 LEU A C 1
ATOM 1583 O O . LEU A 1 199 ? -1.370 -9.272 -11.216 1.00 90.62 199 LEU A O 1
ATOM 1587 N N . THR A 1 200 ? -1.933 -10.312 -9.308 1.00 90.56 200 THR A N 1
ATOM 1588 C CA . THR A 1 200 ? -1.153 -11.524 -9.594 1.00 90.56 200 THR A CA 1
ATOM 1589 C C . THR A 1 200 ? -1.611 -12.191 -10.884 1.00 90.56 200 THR A C 1
ATOM 1591 O O . THR A 1 200 ? -0.773 -12.560 -11.701 1.00 90.56 200 THR A O 1
ATOM 1594 N N . TRP A 1 201 ? -2.920 -12.322 -11.105 1.00 90.44 201 TRP A N 1
ATOM 1595 C CA . TRP A 1 201 ? -3.423 -12.927 -12.336 1.00 90.44 201 TRP A CA 1
ATOM 1596 C C . TRP A 1 201 ? -3.119 -12.079 -13.567 1.00 90.44 201 TRP A C 1
ATOM 1598 O O . TRP A 1 201 ? -2.684 -12.633 -14.571 1.00 90.44 201 TRP A O 1
ATOM 1608 N N . LEU A 1 202 ? -3.267 -10.752 -13.494 1.00 90.75 202 LEU A N 1
ATOM 1609 C CA . LEU A 1 202 ? -2.890 -9.862 -14.597 1.00 90.75 202 LEU A CA 1
ATOM 1610 C C . LEU A 1 202 ? -1.400 -9.977 -14.942 1.00 90.75 202 LEU A C 1
ATOM 1612 O O . LEU A 1 202 ? -1.051 -10.023 -16.119 1.00 90.75 202 LEU A O 1
ATOM 1616 N N . VAL A 1 203 ? -0.532 -10.076 -13.930 1.00 87.62 203 VAL A N 1
ATOM 1617 C CA . VAL A 1 203 ? 0.906 -10.301 -14.124 1.00 87.62 203 VAL A CA 1
ATOM 1618 C C . VAL A 1 203 ? 1.179 -11.663 -14.760 1.00 87.62 203 VAL A C 1
ATOM 1620 O O . VAL A 1 203 ? 1.936 -11.729 -15.722 1.00 87.62 203 VAL A O 1
ATOM 1623 N N . LEU A 1 204 ? 0.573 -12.740 -14.254 1.00 87.12 204 LEU A N 1
ATOM 1624 C CA . LEU A 1 204 ? 0.785 -14.087 -14.787 1.00 87.12 204 LEU A CA 1
ATOM 1625 C C . LEU A 1 204 ? 0.315 -14.185 -16.239 1.00 87.12 204 LEU A C 1
ATOM 1627 O O . LEU A 1 204 ? 1.084 -14.596 -17.100 1.00 87.12 204 LEU A O 1
ATOM 1631 N N . PHE A 1 205 ? -0.915 -13.762 -16.535 1.00 86.25 205 PHE A N 1
ATOM 1632 C CA . PHE A 1 205 ? -1.426 -13.790 -17.904 1.00 86.25 205 PHE A CA 1
ATOM 1633 C C . PHE A 1 205 ? -0.617 -12.893 -18.837 1.00 86.25 205 PHE A C 1
ATOM 1635 O O . PHE A 1 205 ? -0.382 -13.295 -19.968 1.00 86.25 205 PHE A O 1
ATOM 1642 N N . GLY A 1 206 ? -0.162 -11.728 -18.363 1.00 82.62 206 GLY A N 1
ATOM 1643 C CA . GLY A 1 206 ? 0.711 -10.826 -19.115 1.00 82.62 206 GLY A CA 1
ATOM 1644 C C . GLY A 1 206 ? 2.078 -11.432 -19.435 1.00 82.62 206 GLY A C 1
ATOM 1645 O O . GLY A 1 206 ? 2.532 -11.368 -20.572 1.00 82.62 206 GLY A O 1
ATOM 1646 N N . ALA A 1 207 ? 2.720 -12.065 -18.451 1.00 76.50 207 ALA A N 1
ATOM 1647 C CA . ALA A 1 207 ? 4.045 -12.668 -18.605 1.00 76.50 207 ALA A CA 1
ATOM 1648 C C . ALA A 1 207 ? 4.056 -13.920 -19.497 1.00 76.50 207 ALA A C 1
ATOM 1650 O O . ALA A 1 207 ? 5.108 -14.281 -20.018 1.00 76.50 207 ALA A O 1
ATOM 1651 N N . PHE A 1 208 ? 2.907 -14.582 -19.658 1.00 78.62 208 PHE A N 1
ATOM 1652 C CA . PHE A 1 208 ? 2.746 -15.771 -20.499 1.00 78.62 208 PHE A CA 1
ATOM 1653 C C . PHE A 1 208 ? 1.940 -15.499 -21.783 1.00 78.62 208 PHE A C 1
ATOM 1655 O O . PHE A 1 208 ? 1.439 -16.448 -22.389 1.00 78.62 208 PHE A O 1
ATOM 1662 N N . GLN A 1 209 ? 1.785 -14.235 -22.205 1.00 69.88 209 GLN A N 1
ATOM 1663 C CA . GLN A 1 209 ? 1.247 -13.951 -23.540 1.00 69.88 209 GLN A CA 1
ATOM 1664 C C . GLN A 1 209 ? 2.247 -14.431 -24.611 1.00 69.88 209 GLN A C 1
ATOM 1666 O O . GLN A 1 209 ? 3.447 -14.223 -24.425 1.00 69.88 209 GLN A O 1
ATOM 1671 N N . PRO A 1 210 ? 1.775 -15.110 -25.674 1.00 52.31 210 PRO A N 1
ATOM 1672 C CA . PRO A 1 210 ? 2.627 -15.598 -26.757 1.00 52.31 210 PRO A CA 1
ATOM 1673 C C . PRO A 1 210 ? 3.290 -14.472 -27.554 1.00 52.31 210 PRO A C 1
ATOM 1675 O O . PRO A 1 210 ? 2.697 -13.371 -27.639 1.00 52.31 210 PRO A O 1
#

Foldseek 3Di:
DDPPDPPDDDDDPDDDPLLVLLVVLVVLVVVLVVCCVPVCVVVQVVQVQQLADPSLLVSQLQSVLSLLLSLLVLLPDDDPVVSVLSSNLRSLLSVLVRVQCVVQGGNFLAPDPRDCVSLVSSVVSNCVSVVSSVVSCVPDPVNVPRDPLSVVLVVLLVVLVVVLSVLVVCLNNVPDPSSNSVVSVVVSVVSSVVSSVVNSVSVVCVVPDD

Radius of gyration: 19.34 Å; chains: 1; bounding box: 60×43×50 Å

Secondary structure (DSSP, 8-state):
-------PPPP------HHHHHHHHHHHHHHHHHHHHTTTHHHHHHHHTTT--HHHHHHHHHHHHHHHHHHHHHTT---HHHHHHHHHHHHHHHHHHHHHHHHT-SS-TTTS----HHHHHHHHHHTHHHHHHHHHHHH-TTGGGS-HHHHHHHHHHHHHHHHHHHHHHHHHHT-GGGGSHHHHHHHHHHHHHHHHHHHHHHHHHHHT--

pLDDT: mean 91.79, std 9.46, range [46.12, 98.75]